Protein AF-A0AB40ARC5-F1 (afdb_monomer)

Secondary structure (DSSP, 8-state):
----------------PPPPEETTEETTS-EEEES-SSSHHHHHHHHHHT--TTEEEE----S---------S-HHHHHHHHHHHHHHHHHHHHHHHTTT--TT-EEEEEEE-STTGGGG-HHHHHHHTTEEEEEEEE--GGGSTT------SSSSTT------SEEEEEEEEPPP----HHHHHHHHHT--

Nearest PDB structures (foldseek):
  3cgg-assembly2_B  TM=4.273E-01  e=3.194E-02  Corynebacterium glutamicum ATCC 13032
  3a4t-assembly2_B  TM=4.035E-01  e=5.731E-02  Methanocaldococcus jannaschii
  3g89-assembly2_B  TM=3.807E-01  e=1.574E+00  Thermus thermophilus HB8
  4iij-assembly1_F  TM=2.946E-01  e=7.988E+00  Gallus gallus

Structure (mmCIF, N/CA/C/O backbone):
data_AF-A0AB40ARC5-F1
#
_entry.id   AF-A0AB40ARC5-F1
#
loop_
_atom_site.group_PDB
_atom_site.id
_atom_site.type_symbol
_atom_site.label_atom_id
_atom_site.label_alt_id
_atom_site.label_comp_id
_atom_site.label_asym_id
_atom_site.label_entity_id
_atom_site.label_seq_id
_atom_site.pdbx_PDB_ins_code
_atom_site.Cartn_x
_atom_site.Cartn_y
_atom_site.Cartn_z
_atom_site.occupancy
_atom_site.B_iso_or_equiv
_atom_site.auth_seq_id
_atom_site.auth_comp_id
_atom_site.auth_asym_id
_atom_site.auth_atom_id
_atom_site.pdbx_PDB_model_num
ATOM 1 N N . MET A 1 1 ? -53.567 -31.066 37.467 1.00 41.59 1 MET A N 1
ATOM 2 C CA . MET A 1 1 ? -52.984 -31.369 36.145 1.00 41.59 1 MET A CA 1
ATOM 3 C C . MET A 1 1 ? -52.516 -30.060 35.555 1.00 41.59 1 MET A C 1
ATOM 5 O O . MET A 1 1 ? -53.352 -29.239 35.206 1.00 41.59 1 MET A O 1
ATOM 9 N N . GLY A 1 2 ? -51.209 -29.820 35.599 1.00 38.03 2 GLY A N 1
ATOM 10 C CA . GLY A 1 2 ? -50.588 -28.677 34.942 1.00 38.03 2 GLY A CA 1
ATOM 11 C C . GLY A 1 2 ? -50.131 -29.054 33.539 1.00 38.03 2 GLY A C 1
ATOM 12 O O . GLY A 1 2 ? -49.913 -30.231 33.281 1.00 38.03 2 GLY A O 1
ATOM 13 N N . GLU A 1 3 ? -50.010 -28.045 32.683 1.00 36.75 3 GLU A N 1
ATOM 14 C CA . GLU A 1 3 ? -48.866 -27.814 31.792 1.00 36.75 3 GLU A CA 1
ATOM 15 C C . GLU A 1 3 ? -49.086 -26.463 31.089 1.00 36.75 3 GLU A C 1
ATOM 17 O O . GLU A 1 3 ? -49.841 -26.327 30.130 1.00 36.75 3 GLU A O 1
ATOM 22 N N . LEU A 1 4 ? -48.459 -25.421 31.647 1.00 37.84 4 LEU A N 1
ATOM 23 C CA . LEU A 1 4 ? -48.214 -24.151 30.970 1.00 37.84 4 LEU A CA 1
ATOM 24 C C . LEU A 1 4 ? -47.008 -24.376 30.054 1.00 37.84 4 LEU A C 1
ATOM 26 O O . LEU A 1 4 ? -45.898 -24.600 30.539 1.00 37.84 4 LEU A O 1
ATOM 30 N N . TYR A 1 5 ? -47.223 -24.330 28.741 1.00 35.97 5 TYR A N 1
ATOM 31 C CA . TYR A 1 5 ? -46.148 -24.368 27.754 1.00 35.97 5 TYR A CA 1
ATOM 32 C C . TYR A 1 5 ? -45.295 -23.097 27.878 1.00 35.97 5 TYR A C 1
ATOM 34 O O . TYR A 1 5 ? -45.694 -22.013 27.459 1.00 35.97 5 TYR A O 1
ATOM 42 N N . SER A 1 6 ? -44.114 -23.233 28.482 1.00 37.09 6 SER A N 1
ATOM 43 C CA . SER A 1 6 ? -43.057 -22.223 28.454 1.00 37.09 6 SER A CA 1
ATOM 44 C C . SER A 1 6 ? -42.362 -22.279 27.095 1.00 37.09 6 SER A C 1
ATOM 46 O O . SER A 1 6 ? -41.552 -23.173 26.845 1.00 37.09 6 SER A O 1
ATOM 48 N N . GLU A 1 7 ? -42.634 -21.310 26.222 1.00 44.31 7 GLU A N 1
ATOM 49 C CA . GLU A 1 7 ? -41.776 -21.050 25.068 1.00 44.31 7 GLU A CA 1
ATOM 50 C C . GLU A 1 7 ? -40.388 -20.620 25.556 1.00 44.31 7 GLU A C 1
ATOM 52 O O . GLU A 1 7 ? -40.156 -19.499 26.013 1.00 44.31 7 GLU A O 1
ATOM 57 N N . HIS A 1 8 ? -39.433 -21.542 25.460 1.00 39.66 8 HIS A N 1
ATOM 58 C CA . HIS A 1 8 ? -38.021 -21.247 25.622 1.00 39.66 8 HIS A CA 1
ATOM 59 C C . HIS A 1 8 ? -37.550 -20.373 24.457 1.00 39.66 8 HIS A C 1
ATOM 61 O O . HIS A 1 8 ? -37.053 -20.861 23.442 1.00 39.66 8 HIS A O 1
ATOM 67 N N . PHE A 1 9 ? -37.667 -19.055 24.621 1.00 36.06 9 PHE A N 1
ATOM 68 C CA . PHE A 1 9 ? -36.965 -18.082 23.795 1.00 36.06 9 PHE A CA 1
ATOM 69 C C . PHE A 1 9 ? -35.466 -18.213 24.089 1.00 36.06 9 PHE A C 1
ATOM 71 O O . PHE A 1 9 ? -34.913 -17.563 24.981 1.00 36.06 9 PHE A O 1
ATOM 78 N N . THR A 1 10 ? -34.792 -19.113 23.372 1.00 37.22 10 THR A N 1
ATOM 79 C CA . THR A 1 10 ? -33.336 -19.221 23.415 1.00 37.22 10 THR A CA 1
ATOM 80 C C . THR A 1 10 ? -32.769 -17.894 22.929 1.00 37.22 10 THR A C 1
ATOM 82 O O . THR A 1 10 ? -32.757 -17.612 21.728 1.00 37.22 10 THR A O 1
ATOM 85 N N . LYS A 1 11 ? -32.311 -17.059 23.869 1.00 38.22 11 LYS A N 1
ATOM 86 C CA .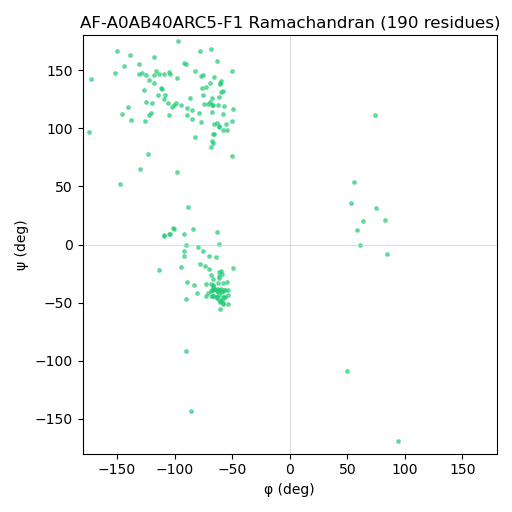 LYS A 1 11 ? -31.452 -15.912 23.582 1.00 38.22 11 LYS A CA 1
ATOM 87 C C . LYS A 1 11 ? -30.311 -16.430 22.712 1.00 38.22 11 LYS A C 1
ATOM 89 O O . LYS A 1 11 ? -29.426 -17.124 23.207 1.00 38.22 11 LYS A O 1
ATOM 94 N N . LYS A 1 12 ? -30.335 -16.108 21.413 1.00 39.62 12 LYS A N 1
ATOM 95 C CA . LYS A 1 12 ? -29.150 -16.194 20.557 1.00 39.62 12 LYS A CA 1
ATOM 96 C C . LYS A 1 12 ? -28.119 -15.290 21.210 1.00 39.62 12 LYS A C 1
ATOM 98 O O . LYS A 1 12 ? -28.179 -14.072 21.077 1.00 39.62 12 LYS A O 1
ATOM 103 N N . THR A 1 13 ? -27.221 -15.900 21.970 1.00 40.34 13 THR A N 1
ATOM 104 C CA . THR A 1 13 ? -26.023 -15.264 22.490 1.00 40.34 13 THR A CA 1
ATOM 105 C C . THR A 1 13 ? -25.353 -14.577 21.312 1.00 40.34 13 THR A C 1
ATOM 107 O O . THR A 1 13 ? -24.988 -15.237 20.335 1.00 40.34 13 THR A O 1
ATOM 110 N N . SER A 1 14 ? -25.258 -13.252 21.365 1.00 46.81 14 SER A N 1
ATOM 111 C CA . SER A 1 14 ? -24.457 -12.468 20.439 1.00 46.81 14 SER A CA 1
ATOM 112 C C . SER A 1 14 ? -23.041 -13.028 20.488 1.00 46.81 14 SER A C 1
ATOM 114 O O . SER A 1 14 ? -22.296 -12.764 21.428 1.00 46.81 14 SER A O 1
ATOM 116 N N . SER A 1 15 ? -22.705 -13.873 19.513 1.00 53.91 15 SER A N 1
ATOM 117 C CA . SER A 1 15 ? -21.354 -14.368 19.294 1.00 53.91 15 SER A CA 1
ATOM 118 C C . SER A 1 15 ? -20.466 -13.143 19.142 1.00 53.91 15 SER A C 1
ATOM 120 O O . SER A 1 15 ? -20.504 -12.448 18.125 1.00 53.91 15 SER A O 1
ATOM 122 N N . GLN A 1 16 ? -19.715 -12.837 20.193 1.00 55.25 16 GLN A N 1
ATOM 123 C CA . GLN A 1 16 ? -18.684 -11.822 20.156 1.00 55.25 16 GLN A CA 1
ATOM 124 C C . GLN A 1 16 ? -17.613 -12.378 19.215 1.00 55.25 16 GLN A C 1
ATOM 126 O O . GLN A 1 16 ? -16.841 -13.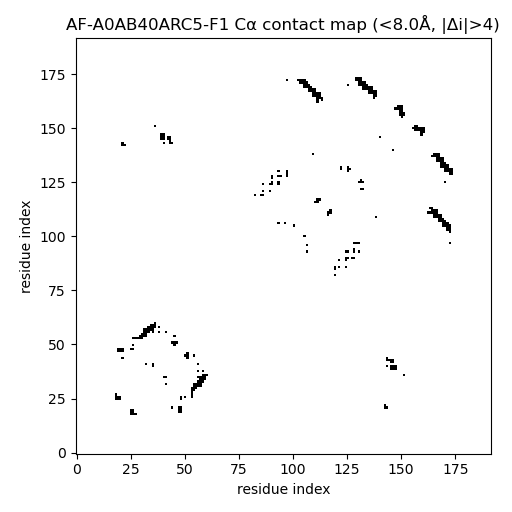263 19.580 1.00 55.25 16 GLN A O 1
ATOM 131 N N . ARG A 1 17 ? -17.681 -11.984 17.936 1.00 70.38 17 ARG A N 1
ATOM 132 C CA . ARG A 1 17 ? -16.776 -12.477 16.891 1.00 70.38 17 ARG A CA 1
ATOM 133 C C . ARG A 1 17 ? -15.344 -12.170 17.316 1.00 70.38 17 ARG A C 1
ATOM 135 O O . ARG A 1 17 ? -14.995 -11.004 17.473 1.00 70.38 17 ARG A O 1
ATOM 142 N N . SER A 1 18 ? -14.525 -13.207 17.475 1.00 86.00 18 SER A N 1
ATOM 143 C CA . SER A 1 18 ? -13.089 -13.043 17.680 1.00 86.00 18 SER A CA 1
ATOM 144 C C . SER A 1 18 ? -12.470 -12.321 16.478 1.00 86.00 18 SER A C 1
ATOM 146 O O . SER A 1 18 ? -12.837 -12.574 15.326 1.00 86.00 18 SER A O 1
ATOM 148 N N . VAL A 1 19 ? -11.553 -11.388 16.749 1.00 94.50 19 VAL A N 1
ATOM 149 C CA . VAL A 1 19 ? -10.826 -10.657 15.704 1.00 94.50 19 VAL A CA 1
ATOM 150 C C . VAL A 1 19 ? -9.912 -11.635 14.971 1.00 94.50 19 VAL A C 1
ATOM 152 O O . VAL A 1 19 ? -9.106 -12.324 15.595 1.00 94.50 19 VAL A O 1
ATOM 155 N N . LYS A 1 20 ? -10.036 -11.697 13.645 1.00 96.31 20 LYS A N 1
ATOM 156 C CA . LYS A 1 20 ? -9.183 -12.530 12.792 1.00 96.31 20 LYS A CA 1
ATOM 157 C C . LYS A 1 20 ? -8.070 -11.692 12.188 1.00 96.31 20 LYS A C 1
ATOM 159 O O . LYS A 1 20 ? -8.308 -10.549 11.804 1.00 96.31 20 LYS A O 1
ATOM 164 N N . TRP A 1 21 ? -6.89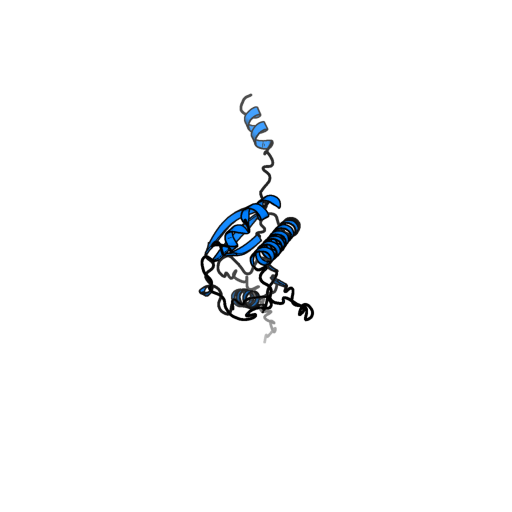2 -12.290 12.066 1.00 96.50 21 TRP A N 1
ATOM 165 C CA . TRP A 1 21 ? -5.670 -11.626 11.626 1.00 96.50 21 TRP A CA 1
ATOM 166 C C . TRP A 1 21 ? -5.051 -12.345 10.429 1.00 96.50 21 TRP A C 1
ATOM 168 O O . TRP A 1 21 ? -5.089 -13.572 10.340 1.00 96.50 21 TRP A O 1
ATOM 178 N N . ILE A 1 22 ? -4.441 -11.573 9.537 1.00 95.31 22 ILE A N 1
ATOM 179 C CA . ILE A 1 22 ? -3.510 -12.046 8.513 1.00 95.31 22 ILE A CA 1
ATOM 180 C C . ILE A 1 22 ? -2.387 -11.025 8.418 1.00 95.31 22 ILE A C 1
ATOM 182 O O . ILE A 1 22 ? -2.635 -9.857 8.136 1.00 95.31 22 ILE A O 1
ATOM 186 N N . THR A 1 23 ? -1.163 -11.469 8.707 1.00 94.19 23 THR A N 1
ATOM 187 C CA . THR A 1 23 ? 0.017 -10.600 8.823 1.00 94.19 23 THR A CA 1
ATOM 188 C C . THR A 1 23 ? -0.246 -9.399 9.742 1.00 94.19 23 THR A C 1
ATOM 190 O O . THR A 1 23 ? -0.365 -9.578 10.950 1.00 94.19 23 THR A O 1
ATOM 193 N N . HIS A 1 24 ? -0.354 -8.197 9.185 1.00 94.25 24 HIS A N 1
ATOM 194 C CA . HIS A 1 24 ? -0.610 -6.940 9.889 1.00 94.25 24 HIS A CA 1
ATOM 195 C C . HIS A 1 24 ? -2.008 -6.374 9.632 1.00 94.25 24 HIS A C 1
ATOM 197 O O . HIS A 1 24 ? -2.291 -5.246 10.023 1.00 94.25 24 HIS A O 1
ATOM 203 N N .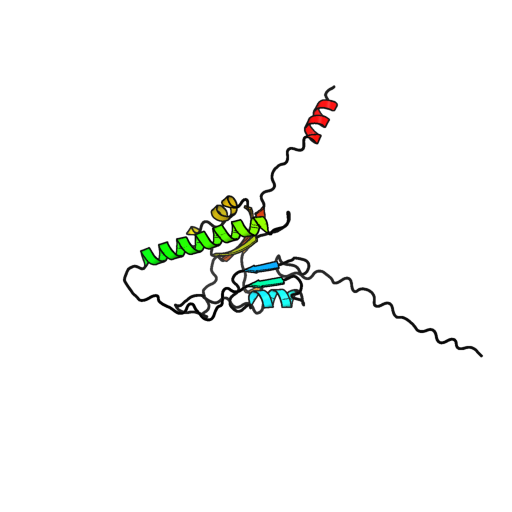 TYR A 1 25 ? -2.875 -7.135 8.967 1.00 95.25 25 TYR A N 1
ATOM 204 C CA . TYR A 1 25 ? -4.264 -6.766 8.743 1.00 95.25 25 TYR A CA 1
ATOM 205 C C . TYR A 1 25 ? -5.192 -7.569 9.651 1.00 95.25 25 TYR A C 1
ATOM 207 O O . TYR A 1 25 ? -4.940 -8.743 9.944 1.00 95.25 25 TYR A O 1
ATOM 215 N N . ASN A 1 26 ? -6.307 -6.966 10.051 1.00 95.31 26 ASN A N 1
ATOM 216 C CA . ASN A 1 26 ? -7.314 -7.647 10.852 1.00 95.31 26 ASN A CA 1
ATOM 217 C C . ASN A 1 26 ? -8.748 -7.323 10.420 1.00 95.31 26 ASN A C 1
ATOM 219 O O . ASN A 1 26 ? -9.020 -6.348 9.722 1.00 95.31 26 ASN A O 1
ATOM 223 N N . SER A 1 27 ? -9.685 -8.159 10.865 1.00 94.81 27 SER A N 1
ATOM 224 C CA . SER A 1 27 ? -11.083 -8.114 10.432 1.00 94.81 27 SER A CA 1
ATOM 225 C C . SER A 1 27 ? -11.887 -6.900 10.924 1.00 94.81 27 SER A C 1
ATOM 227 O O . SER A 1 27 ? -13.026 -6.723 10.484 1.00 94.81 27 SER A O 1
ATOM 229 N N . THR A 1 28 ? -11.361 -6.094 11.855 1.00 93.88 28 THR A N 1
ATOM 230 C CA . THR A 1 28 ? -12.045 -4.886 12.358 1.00 93.88 28 THR A CA 1
ATOM 231 C C . THR A 1 28 ? -11.625 -3.620 11.612 1.00 93.88 28 THR A C 1
ATOM 233 O O . THR A 1 28 ? -12.376 -2.646 11.620 1.00 93.88 28 THR A O 1
ATOM 236 N N . GLN A 1 29 ? -10.482 -3.635 10.920 1.00 94.19 29 GLN A N 1
ATOM 237 C CA . GLN A 1 29 ? -10.013 -2.513 10.107 1.00 94.19 29 GLN A CA 1
ATOM 238 C C . GLN A 1 29 ? -10.937 -2.247 8.910 1.00 94.19 29 GLN A C 1
ATOM 240 O O . GLN A 1 29 ? -11.458 -3.171 8.281 1.00 94.19 29 GLN A O 1
ATOM 245 N N . ARG A 1 30 ? -11.095 -0.964 8.557 1.00 94.19 30 ARG A N 1
ATOM 246 C CA . ARG A 1 30 ? -11.664 -0.549 7.268 1.00 94.19 30 ARG A CA 1
ATOM 247 C C . ARG A 1 30 ? -10.536 -0.426 6.254 1.00 94.19 30 ARG A C 1
ATOM 249 O O . ARG A 1 30 ? -9.640 0.390 6.442 1.00 94.19 30 ARG A O 1
ATOM 256 N N . ILE A 1 31 ? -10.574 -1.236 5.201 1.00 94.50 31 ILE A N 1
ATOM 257 C CA . ILE A 1 31 ? -9.461 -1.383 4.258 1.00 94.50 31 ILE A CA 1
ATOM 258 C C . ILE A 1 31 ? -9.915 -0.971 2.858 1.00 94.50 31 ILE A C 1
ATOM 260 O O . ILE A 1 31 ? -10.832 -1.563 2.293 1.00 94.50 31 ILE A O 1
ATOM 264 N N . LEU A 1 32 ? -9.235 0.015 2.274 1.00 93.69 32 LEU A N 1
ATOM 265 C CA . LEU A 1 32 ? -9.358 0.365 0.860 1.00 93.69 32 LEU A CA 1
ATOM 266 C C . LEU A 1 32 ? -8.146 -0.186 0.098 1.00 93.69 32 LEU A C 1
ATOM 268 O O . LEU A 1 32 ? -7.011 0.208 0.355 1.00 93.69 32 LEU A O 1
ATOM 272 N N . LEU A 1 33 ? -8.390 -1.085 -0.851 1.00 90.56 33 LEU A N 1
ATOM 273 C CA . LEU A 1 33 ? -7.386 -1.664 -1.739 1.00 90.56 33 LEU A CA 1
ATOM 274 C C . LEU A 1 33 ? -7.434 -0.918 -3.075 1.00 90.56 33 LEU A C 1
ATOM 276 O O . LEU A 1 33 ? -8.481 -0.852 -3.727 1.00 90.56 33 LEU A O 1
ATOM 280 N N . VAL A 1 34 ? -6.307 -0.323 -3.468 1.00 88.31 34 VAL A N 1
ATOM 281 C CA . VAL A 1 34 ? -6.209 0.548 -4.646 1.00 88.31 34 VAL A CA 1
ATOM 282 C C . VAL A 1 34 ? -5.320 -0.073 -5.708 1.00 88.31 34 VAL A C 1
ATOM 284 O O . VAL A 1 34 ? -4.176 -0.421 -5.430 1.00 88.31 34 VAL A O 1
ATOM 287 N N . GLY A 1 35 ? -5.829 -0.157 -6.938 1.00 82.62 35 GLY A N 1
ATOM 288 C CA . GLY A 1 35 ? -5.075 -0.697 -8.068 1.00 82.62 35 GLY A CA 1
ATOM 289 C C . GLY A 1 35 ? -4.956 -2.219 -8.034 1.00 82.62 35 GLY A C 1
ATOM 290 O O . GLY A 1 35 ? -3.951 -2.764 -8.489 1.00 82.62 35 GLY A O 1
ATOM 291 N N . GLU A 1 36 ? -5.968 -2.899 -7.495 1.00 79.00 36 GLU A N 1
ATOM 292 C CA . GLU A 1 36 ? -6.094 -4.343 -7.657 1.00 79.00 36 GLU A CA 1
ATOM 293 C C . GLU A 1 36 ? -6.187 -4.672 -9.149 1.00 79.00 36 GLU A C 1
ATOM 295 O O . GLU A 1 36 ? -6.811 -3.945 -9.911 1.00 79.00 36 GLU A O 1
ATOM 300 N N . GLY A 1 37 ? -5.538 -5.754 -9.573 1.00 78.69 37 GLY A N 1
ATOM 301 C CA . GLY A 1 37 ? -5.726 -6.301 -10.915 1.00 78.69 37 GLY A CA 1
ATOM 302 C C . GLY A 1 37 ? -6.850 -7.328 -10.891 1.00 78.69 37 GLY A C 1
ATOM 303 O O . GLY A 1 37 ? -8.026 -7.010 -10.985 1.00 78.69 37 GLY A O 1
ATOM 304 N N . ASP A 1 38 ? -6.482 -8.589 -10.668 1.00 83.19 38 ASP A N 1
ATOM 305 C CA . ASP A 1 38 ? -7.416 -9.721 -10.637 1.00 83.19 38 ASP A CA 1
ATOM 306 C C . ASP A 1 38 ? -8.117 -9.941 -9.286 1.00 83.19 38 ASP A C 1
ATOM 308 O O . ASP A 1 38 ? -8.696 -11.004 -9.063 1.00 83.19 38 ASP A O 1
ATOM 312 N N . PHE A 1 39 ? -8.038 -8.965 -8.378 1.00 88.00 39 PHE A N 1
ATOM 313 C CA . PHE A 1 39 ? -8.610 -9.008 -7.029 1.00 88.00 39 PHE A CA 1
ATOM 314 C C . PHE A 1 39 ? -8.109 -10.163 -6.139 1.00 88.00 39 PHE A C 1
ATOM 316 O O . PHE A 1 39 ? -8.682 -10.423 -5.078 1.00 88.00 39 PHE A O 1
ATOM 323 N N . SER A 1 40 ? -7.045 -10.879 -6.529 1.00 91.19 40 SER A N 1
ATOM 324 C CA . SER A 1 40 ? -6.585 -12.061 -5.786 1.00 91.19 40 SER A CA 1
ATOM 325 C C . SER A 1 40 ? -6.038 -11.733 -4.393 1.00 91.19 40 SER A C 1
ATOM 327 O O . SER A 1 40 ? -6.162 -12.552 -3.481 1.00 91.19 40 SER A O 1
ATOM 329 N N . PHE A 1 41 ? -5.474 -10.538 -4.194 1.00 92.00 41 PHE A N 1
ATOM 330 C CA . PHE A 1 41 ? -5.028 -10.090 -2.875 1.00 92.00 41 PHE A CA 1
ATOM 331 C C . PHE A 1 41 ? -6.230 -9.741 -1.989 1.00 92.00 41 PHE A C 1
ATOM 333 O O . PHE A 1 41 ? -6.319 -10.209 -0.853 1.00 92.00 41 PHE A O 1
ATOM 340 N N . SER A 1 42 ? -7.212 -9.020 -2.538 1.00 92.00 42 SER A N 1
ATOM 341 C CA . SER A 1 42 ? -8.481 -8.730 -1.856 1.00 92.00 42 SER A CA 1
ATOM 342 C C . SER A 1 42 ? -9.216 -10.000 -1.433 1.00 92.00 42 SER A C 1
ATOM 344 O O . SER A 1 42 ? -9.668 -10.106 -0.294 1.00 92.00 42 SER A O 1
ATOM 346 N N . ALA A 1 43 ? -9.305 -10.989 -2.325 1.00 94.25 43 ALA A N 1
ATOM 347 C CA . ALA A 1 43 ? -9.943 -12.268 -2.036 1.00 94.25 43 ALA A CA 1
ATOM 348 C C . ALA A 1 43 ? -9.213 -13.035 -0.921 1.00 94.25 43 ALA A C 1
ATOM 350 O O . ALA A 1 43 ? -9.860 -13.605 -0.044 1.00 94.25 43 ALA A O 1
ATOM 351 N N . CYS A 1 44 ? -7.876 -13.009 -0.912 1.00 95.69 44 CYS A N 1
ATOM 352 C CA . CYS A 1 44 ? -7.067 -13.606 0.151 1.00 95.69 44 CYS A CA 1
ATOM 353 C C . CYS A 1 44 ? -7.414 -13.018 1.530 1.00 95.69 44 CYS A C 1
ATOM 355 O O . CYS A 1 44 ? -7.737 -13.764 2.457 1.00 95.69 44 CYS A O 1
ATOM 357 N N . LEU A 1 45 ? -7.424 -11.686 1.646 1.00 95.44 45 LEU A N 1
ATOM 358 C CA . LEU A 1 45 ? -7.773 -10.994 2.891 1.00 95.44 45 LEU A CA 1
ATOM 359 C C . LEU A 1 45 ? -9.218 -11.288 3.321 1.00 95.44 45 LEU A C 1
ATOM 361 O O . LEU A 1 45 ? -9.461 -11.653 4.471 1.00 95.44 45 LEU A O 1
ATOM 365 N N . ALA A 1 46 ? -10.175 -11.206 2.392 1.00 95.69 46 ALA A N 1
ATOM 366 C CA . ALA A 1 46 ? -11.581 -11.486 2.674 1.00 95.69 46 ALA A CA 1
ATOM 367 C C . ALA A 1 46 ? -11.799 -12.919 3.186 1.00 95.69 46 ALA A C 1
ATOM 369 O O . ALA A 1 46 ? -12.565 -13.126 4.130 1.00 95.69 46 ALA A O 1
ATOM 370 N N . ASN A 1 47 ? -11.097 -13.897 2.606 1.00 95.88 47 ASN A N 1
ATOM 371 C CA . ASN A 1 47 ? -11.138 -15.290 3.046 1.00 95.88 47 ASN A CA 1
ATOM 372 C C . ASN A 1 47 ? -10.539 -15.455 4.447 1.00 95.88 47 ASN A C 1
ATOM 374 O O . ASN A 1 47 ? -11.156 -16.099 5.296 1.00 95.88 47 ASN A O 1
ATOM 378 N N . ALA A 1 48 ? -9.393 -14.827 4.724 1.00 95.50 48 ALA A N 1
ATOM 379 C CA . ALA A 1 48 ? -8.771 -14.857 6.049 1.00 95.50 48 ALA A CA 1
ATOM 380 C C . ALA A 1 48 ? -9.677 -14.237 7.130 1.00 95.50 48 ALA A C 1
ATOM 382 O O . ALA A 1 48 ? -9.815 -14.773 8.231 1.00 95.50 48 ALA A O 1
ATOM 383 N N . PHE A 1 49 ? -10.384 -13.152 6.802 1.00 96.38 49 PHE A N 1
ATOM 384 C CA . PHE A 1 49 ? -11.372 -12.539 7.695 1.00 96.38 49 PHE A CA 1
ATOM 385 C C . PHE A 1 49 ? -12.709 -13.299 7.730 1.00 96.38 49 PHE A C 1
ATOM 387 O O . PHE A 1 49 ? -13.514 -13.137 8.653 1.00 96.38 49 PHE A O 1
ATOM 394 N N . GLY A 1 50 ? -12.962 -14.174 6.757 1.00 94.69 50 GLY A N 1
ATOM 395 C CA . GLY A 1 50 ? -14.254 -14.825 6.528 1.00 94.69 50 GLY A CA 1
ATOM 396 C C . GLY A 1 50 ? -15.378 -13.845 6.170 1.00 94.69 50 GLY A C 1
ATOM 397 O O . GLY A 1 50 ? -16.547 -14.143 6.412 1.00 94.69 50 GLY A O 1
ATOM 398 N N . SER A 1 51 ? -15.034 -12.644 5.696 1.00 92.44 51 SER A N 1
ATOM 399 C CA . SER A 1 51 ? -15.958 -11.564 5.338 1.00 92.44 51 SER A CA 1
ATOM 400 C C . SER A 1 51 ? -15.202 -10.420 4.655 1.00 92.44 51 SER A C 1
ATOM 402 O O . SER A 1 51 ? -14.126 -10.046 5.105 1.00 92.44 51 SER A O 1
ATOM 404 N N . ALA A 1 52 ? -15.817 -9.793 3.648 1.00 92.81 52 ALA A N 1
ATOM 405 C CA . ALA A 1 52 ? -15.304 -8.586 2.986 1.00 92.81 52 ALA A CA 1
ATOM 406 C C . ALA A 1 52 ? -16.033 -7.290 3.405 1.00 92.81 52 ALA A C 1
ATOM 408 O O . ALA A 1 52 ? -15.829 -6.247 2.799 1.00 92.81 52 ALA A O 1
ATOM 409 N N . LYS A 1 53 ? -16.904 -7.332 4.427 1.00 92.69 53 LYS A N 1
ATOM 410 C CA . LYS A 1 53 ? -17.799 -6.208 4.791 1.00 92.69 53 LYS A CA 1
ATOM 411 C C . LYS A 1 53 ? -17.102 -4.864 5.042 1.00 92.69 53 LYS A C 1
ATOM 413 O O . LYS A 1 53 ? -17.698 -3.830 4.773 1.00 92.69 53 LYS A O 1
ATOM 418 N N . ASN A 1 54 ? -15.874 -4.885 5.556 1.00 92.75 54 ASN A N 1
ATOM 419 C CA . ASN A 1 54 ? -15.102 -3.680 5.878 1.00 92.75 54 ASN A CA 1
ATOM 420 C C . ASN A 1 54 ? -14.038 -3.368 4.815 1.00 92.75 54 ASN A C 1
ATOM 422 O O . ASN A 1 54 ? -13.115 -2.599 5.069 1.00 92.75 54 ASN A O 1
ATOM 426 N N . MET A 1 55 ? -14.130 -3.995 3.642 1.00 95.12 55 MET A N 1
ATOM 427 C CA . MET A 1 55 ? -13.149 -3.871 2.576 1.00 95.12 55 MET A CA 1
ATOM 428 C C . MET A 1 55 ? -13.785 -3.266 1.331 1.00 95.12 55 MET A C 1
ATOM 430 O O . MET A 1 55 ? -14.882 -3.648 0.931 1.00 95.12 55 MET A O 1
ATOM 434 N N . VAL A 1 56 ? -13.058 -2.368 0.677 1.00 93.50 56 VAL A N 1
ATOM 435 C CA . VAL A 1 56 ? -13.385 -1.865 -0.658 1.00 93.50 56 VAL A CA 1
ATOM 436 C C . VAL A 1 56 ? -12.173 -2.111 -1.539 1.00 93.50 56 VAL A C 1
ATOM 438 O O . VAL A 1 56 ? -11.085 -1.648 -1.222 1.00 93.50 56 VAL A O 1
ATOM 441 N N . ALA A 1 57 ? -12.343 -2.847 -2.633 1.00 90.12 57 ALA A N 1
ATOM 442 C CA . ALA A 1 57 ? -11.281 -3.103 -3.597 1.00 90.12 57 ALA A CA 1
ATOM 443 C C . ALA A 1 57 ? -11.573 -2.384 -4.908 1.00 90.12 57 ALA A C 1
ATOM 445 O O . ALA A 1 57 ? -12.692 -2.434 -5.415 1.00 90.12 57 ALA A O 1
ATOM 446 N N . THR A 1 58 ? -10.566 -1.709 -5.452 1.00 88.31 58 THR A N 1
ATOM 447 C CA . THR A 1 58 ? -10.691 -0.900 -6.665 1.00 88.31 58 THR A CA 1
ATOM 448 C C . THR A 1 58 ? -9.644 -1.331 -7.682 1.00 88.31 58 THR A C 1
ATOM 450 O O . THR A 1 58 ? -8.468 -1.479 -7.349 1.00 88.31 58 THR A O 1
ATOM 453 N N . SER A 1 59 ? -10.080 -1.520 -8.925 1.00 82.19 59 SER A N 1
ATOM 454 C CA . SER A 1 59 ? -9.220 -1.742 -10.087 1.00 82.19 59 SER A CA 1
ATOM 455 C C . SER A 1 59 ? -9.394 -0.582 -11.067 1.00 82.19 59 SER A C 1
ATOM 457 O O . SER A 1 59 ? -10.471 0.008 -11.150 1.00 82.19 59 SER A O 1
ATOM 459 N N . LEU A 1 60 ? -8.336 -0.258 -11.812 1.00 73.06 60 LEU A N 1
ATOM 460 C CA . LEU A 1 60 ? -8.390 0.697 -12.924 1.00 73.06 60 LEU A CA 1
ATOM 461 C C . LEU A 1 60 ? -8.964 0.059 -14.209 1.00 73.06 60 LEU A C 1
ATOM 463 O O . LEU A 1 60 ? -9.084 0.741 -15.225 1.00 73.06 60 LEU A O 1
ATOM 467 N N . ASP A 1 61 ? -9.299 -1.236 -14.192 1.00 58.28 61 ASP A N 1
ATOM 468 C CA . ASP A 1 61 ? -9.701 -1.984 -15.382 1.00 58.28 61 ASP A CA 1
ATOM 469 C C . ASP A 1 61 ? -10.969 -1.410 -16.036 1.00 58.28 61 ASP A C 1
ATOM 471 O O . ASP A 1 61 ? -12.104 -1.691 -15.654 1.00 58.28 61 ASP A O 1
ATOM 475 N N . SER A 1 62 ? -10.762 -0.652 -17.111 1.00 52.75 62 SER A N 1
ATOM 476 C CA . SER A 1 62 ? -11.743 -0.472 -18.174 1.00 52.75 62 SER A CA 1
ATOM 477 C C . SER A 1 62 ? -11.244 -1.204 -19.420 1.00 52.75 62 SER A C 1
ATOM 479 O O . SER A 1 62 ? -10.045 -1.262 -19.696 1.00 52.75 62 SER A O 1
ATOM 481 N N . LYS A 1 63 ? -12.168 -1.751 -20.216 1.00 48.50 63 LYS A N 1
ATOM 482 C CA . LYS A 1 63 ? -11.888 -2.487 -21.468 1.00 48.50 63 LYS A CA 1
ATOM 483 C C . LYS A 1 63 ? -11.185 -1.639 -22.552 1.00 48.50 63 LYS A C 1
ATOM 485 O O . LYS A 1 63 ? -10.928 -2.141 -23.642 1.00 48.50 63 LYS A O 1
ATOM 490 N N . ALA A 1 64 ? -10.891 -0.365 -22.281 1.00 45.34 64 ALA A N 1
ATOM 491 C CA . ALA A 1 64 ? -10.521 0.649 -23.257 1.00 45.34 64 ALA A CA 1
ATOM 492 C C . ALA A 1 64 ? -9.239 1.405 -22.868 1.00 45.34 64 ALA A C 1
ATOM 494 O O . ALA A 1 64 ? -9.248 2.612 -22.658 1.00 45.34 64 ALA A O 1
ATOM 495 N N . THR A 1 65 ? -8.095 0.724 -22.813 1.00 46.66 65 THR A N 1
ATOM 496 C CA . THR A 1 65 ? -6.800 1.393 -23.059 1.00 46.66 65 THR A CA 1
ATOM 497 C C . THR A 1 65 ? -5.818 0.422 -23.715 1.00 46.66 65 THR A C 1
ATOM 499 O O . THR A 1 65 ? -4.699 0.199 -23.262 1.00 46.66 65 THR A O 1
ATOM 502 N N . LEU A 1 66 ? -6.269 -0.202 -24.803 1.00 44.47 66 LEU A N 1
ATOM 503 C CA . LEU A 1 66 ? -5.455 -1.030 -25.690 1.00 44.47 66 LEU A CA 1
ATOM 504 C C . LEU A 1 66 ? -5.017 -0.210 -26.903 1.00 44.47 66 LEU A C 1
ATOM 506 O O . LEU A 1 66 ? -5.394 -0.550 -28.011 1.00 44.47 66 LEU A O 1
ATOM 510 N N . TYR A 1 67 ? -4.241 0.864 -26.730 1.00 37.09 67 TYR A N 1
ATOM 511 C CA . TYR A 1 67 ? -3.612 1.498 -27.890 1.00 37.09 67 TYR A CA 1
ATOM 512 C C . TYR A 1 67 ? -2.217 2.079 -27.605 1.00 37.09 67 TYR A C 1
ATOM 514 O O . TYR A 1 67 ? -2.040 3.065 -26.896 1.00 37.09 67 TYR A O 1
ATOM 522 N N . TRP A 1 68 ? -1.262 1.398 -28.251 1.00 41.50 68 TRP A N 1
ATOM 523 C CA . TRP A 1 68 ? 0.089 1.778 -28.676 1.00 41.50 68 TRP A CA 1
ATOM 524 C C . TRP A 1 68 ? 1.210 1.905 -27.633 1.00 41.50 68 TRP A C 1
ATOM 526 O O . TRP A 1 68 ? 1.326 2.890 -26.912 1.00 41.50 68 TRP A O 1
ATOM 536 N N . LYS A 1 69 ? 2.176 0.978 -27.721 1.00 39.34 69 LYS A N 1
ATOM 537 C CA . LYS A 1 69 ? 3.607 1.327 -27.721 1.00 39.34 69 LYS A CA 1
ATOM 538 C C . LYS A 1 69 ? 4.325 0.476 -28.762 1.00 39.34 69 LYS A C 1
ATOM 540 O O . LYS A 1 69 ? 4.491 -0.727 -28.577 1.00 39.34 69 LYS A O 1
ATOM 545 N N . GLN A 1 70 ? 4.703 1.124 -29.859 1.00 42.75 70 GLN A N 1
ATOM 546 C CA . GLN A 1 70 ? 5.545 0.552 -30.898 1.00 42.75 70 GLN A CA 1
ATOM 547 C C . GLN A 1 70 ? 7.021 0.824 -30.598 1.00 42.75 70 GLN A C 1
ATOM 549 O O . GLN A 1 70 ? 7.383 1.742 -29.860 1.00 42.75 70 GLN A O 1
ATOM 554 N N . TRP A 1 71 ? 7.833 -0.061 -31.155 1.00 48.22 71 TRP A N 1
ATOM 555 C CA . TRP A 1 71 ? 9.275 -0.186 -31.048 1.00 48.22 71 TRP A CA 1
ATOM 556 C C . TRP A 1 71 ? 10.008 0.987 -31.719 1.00 48.22 71 TRP A C 1
ATOM 558 O O . TRP A 1 71 ? 9.890 1.174 -32.926 1.00 48.22 71 TRP A O 1
ATOM 568 N N . SER A 1 72 ? 10.802 1.735 -30.954 1.00 47.56 72 SER A N 1
ATOM 569 C CA . SER A 1 72 ? 12.001 2.426 -31.449 1.00 47.56 72 SER A CA 1
ATOM 570 C C . SER A 1 72 ? 13.020 2.539 -30.315 1.00 47.56 72 SER A C 1
ATOM 572 O O . SER A 1 72 ? 12.703 2.309 -29.145 1.00 47.56 72 SER A O 1
ATOM 574 N N . SER A 1 73 ? 14.250 2.884 -30.675 1.00 45.25 73 SER A N 1
ATOM 575 C CA . SER A 1 73 ? 15.470 2.908 -29.863 1.00 45.25 73 SER A CA 1
ATOM 576 C C . SER A 1 73 ? 15.477 3.886 -28.661 1.00 45.25 73 SER A C 1
ATOM 578 O O . SER A 1 73 ? 16.505 4.054 -28.012 1.00 45.25 73 SER A O 1
ATOM 580 N N . GLU A 1 74 ? 14.343 4.484 -28.284 1.00 54.22 74 GLU A N 1
ATOM 581 C CA . GLU A 1 74 ? 14.177 5.461 -27.191 1.00 54.22 74 GLU A CA 1
ATOM 582 C C . GLU A 1 74 ? 13.890 4.838 -25.803 1.00 54.22 74 GLU A C 1
ATOM 584 O O . GLU A 1 74 ? 13.194 5.431 -24.970 1.00 54.22 74 GLU A O 1
ATOM 589 N N . ALA A 1 75 ? 14.420 3.648 -25.504 1.00 58.75 75 ALA A N 1
ATOM 590 C CA . ALA A 1 75 ? 14.137 2.931 -24.251 1.00 58.75 75 ALA A CA 1
ATOM 591 C C . ALA A 1 75 ? 14.399 3.785 -22.988 1.00 58.75 75 ALA A C 1
ATOM 593 O O . ALA A 1 75 ? 13.546 3.872 -22.106 1.00 58.75 75 ALA A O 1
ATOM 594 N N . HIS A 1 76 ? 15.511 4.528 -22.947 1.00 58.53 76 HIS A N 1
ATOM 595 C CA . HIS A 1 76 ? 15.859 5.378 -21.802 1.00 58.53 76 HIS A CA 1
ATOM 596 C C . HIS A 1 76 ? 14.882 6.543 -21.576 1.00 58.53 76 HIS A C 1
ATOM 598 O O . HIS A 1 76 ? 14.554 6.873 -20.434 1.00 58.53 76 HIS A O 1
ATOM 604 N N . LEU A 1 77 ? 14.383 7.172 -22.646 1.00 58.72 77 LEU A N 1
ATOM 605 C CA . LEU A 1 77 ? 13.418 8.269 -22.527 1.00 58.72 77 LEU A CA 1
ATOM 606 C C . LEU A 1 77 ? 12.037 7.756 -22.112 1.00 58.72 77 LEU A C 1
ATOM 608 O O . LEU A 1 77 ? 11.327 8.436 -21.367 1.00 58.72 77 LEU A O 1
ATOM 612 N N . GLN A 1 78 ? 11.658 6.558 -22.562 1.00 64.88 78 GLN A N 1
ATOM 613 C CA . GLN A 1 78 ? 10.426 5.913 -22.118 1.00 64.88 78 GLN A CA 1
ATOM 614 C C . GLN A 1 78 ? 10.503 5.515 -20.643 1.00 64.88 78 GLN A C 1
ATOM 616 O O . GLN A 1 78 ? 9.580 5.839 -19.896 1.00 64.88 78 GLN A O 1
ATOM 621 N N . ASP A 1 79 ? 11.612 4.928 -20.195 1.00 66.75 79 ASP A N 1
ATOM 622 C CA . ASP A 1 79 ? 11.822 4.568 -18.788 1.00 66.75 79 ASP A CA 1
ATOM 623 C C . ASP A 1 79 ? 11.730 5.792 -17.868 1.00 66.75 79 ASP A C 1
ATOM 625 O O . ASP A 1 79 ? 11.088 5.748 -16.815 1.00 66.75 79 ASP A O 1
ATOM 629 N N . LEU A 1 80 ? 12.301 6.928 -18.285 1.00 64.31 80 LEU A N 1
ATOM 630 C CA . LEU A 1 80 ? 12.191 8.190 -17.549 1.00 64.31 80 LEU A CA 1
ATOM 631 C C . LEU A 1 80 ? 10.760 8.747 -17.533 1.00 64.31 80 LEU A C 1
ATOM 633 O O . LEU A 1 80 ? 10.319 9.272 -16.504 1.00 64.31 80 LEU A O 1
ATOM 637 N N . LYS A 1 81 ? 10.021 8.643 -18.645 1.00 71.00 81 LYS A N 1
ATOM 638 C CA . LYS A 1 81 ? 8.608 9.057 -18.715 1.00 71.00 81 LYS A CA 1
ATOM 639 C C . LYS A 1 81 ? 7.733 8.200 -17.797 1.00 71.00 81 LYS A C 1
ATOM 641 O O . LYS A 1 81 ? 6.931 8.758 -17.050 1.00 71.00 81 LYS A O 1
ATOM 646 N N . GLU A 1 82 ? 7.913 6.883 -17.798 1.00 73.88 82 GLU A N 1
ATOM 647 C CA . GLU A 1 82 ? 7.155 5.974 -16.928 1.00 73.88 82 GLU A CA 1
ATOM 648 C C . GLU A 1 82 ? 7.527 6.154 -15.451 1.00 73.88 82 GLU A C 1
ATOM 650 O O . GLU A 1 82 ? 6.644 6.232 -14.599 1.00 73.88 82 GLU A O 1
ATOM 655 N N . LEU A 1 83 ? 8.812 6.354 -15.133 1.00 79.06 83 LEU A N 1
ATOM 656 C CA . LEU A 1 83 ? 9.253 6.699 -13.777 1.00 79.06 83 LEU A CA 1
ATOM 657 C C . LEU A 1 83 ? 8.550 7.961 -13.252 1.00 79.06 83 LEU A C 1
ATOM 659 O O . LEU A 1 83 ? 8.097 7.987 -12.107 1.00 79.06 83 LEU A O 1
ATOM 663 N N . ARG A 1 84 ? 8.450 9.015 -14.072 1.00 80.69 84 ARG A N 1
ATOM 664 C CA . ARG A 1 84 ? 7.754 10.256 -13.690 1.00 80.69 84 ARG A CA 1
ATOM 665 C C . ARG A 1 84 ? 6.267 10.019 -13.444 1.00 80.69 84 ARG A C 1
ATOM 667 O O . ARG A 1 84 ? 5.759 10.485 -12.427 1.00 80.69 84 ARG A O 1
ATOM 674 N N . LYS A 1 85 ? 5.591 9.276 -14.327 1.00 81.81 85 LYS A N 1
ATOM 675 C CA . LYS A 1 85 ? 4.165 8.943 -14.176 1.00 81.81 85 LYS A CA 1
ATOM 676 C C . LYS A 1 85 ? 3.898 8.151 -12.897 1.00 81.81 85 LYS A C 1
ATOM 678 O O . LYS A 1 85 ? 3.039 8.553 -12.121 1.00 81.81 85 LYS A O 1
ATOM 683 N N . HIS A 1 86 ? 4.670 7.097 -12.627 1.00 84.12 86 HIS A N 1
ATOM 684 C CA . HIS A 1 86 ? 4.504 6.294 -11.410 1.00 84.12 86 HIS A CA 1
ATOM 685 C C . HIS A 1 86 ? 4.757 7.104 -10.134 1.00 84.12 86 HIS A C 1
ATOM 687 O O . HIS A 1 86 ? 3.999 7.004 -9.173 1.00 84.12 86 HIS A O 1
ATOM 693 N N . ARG A 1 87 ? 5.781 7.967 -10.124 1.00 88.69 87 ARG A N 1
ATOM 694 C CA . ARG A 1 87 ? 6.029 8.855 -8.977 1.00 88.69 87 ARG A CA 1
ATOM 695 C C . ARG A 1 87 ? 4.909 9.872 -8.784 1.00 88.69 87 ARG A C 1
ATOM 697 O O . ARG A 1 87 ? 4.551 10.147 -7.645 1.00 88.69 87 ARG A O 1
ATOM 704 N N . LYS A 1 88 ? 4.350 10.414 -9.870 1.00 87.94 88 LYS A N 1
ATOM 705 C CA . LYS A 1 88 ? 3.221 11.345 -9.791 1.00 87.94 88 LYS A CA 1
ATOM 706 C C . LYS A 1 88 ? 1.953 10.656 -9.288 1.00 87.94 88 LYS A C 1
ATOM 708 O O . LYS A 1 88 ? 1.244 11.231 -8.471 1.00 87.94 88 LYS A O 1
ATOM 713 N N . LEU A 1 89 ? 1.712 9.419 -9.720 1.00 89.44 89 LEU A N 1
ATOM 714 C CA . LEU A 1 89 ? 0.633 8.582 -9.199 1.00 89.44 89 LEU A CA 1
ATOM 715 C C . LEU A 1 89 ? 0.772 8.388 -7.685 1.00 89.44 89 LEU A C 1
ATOM 717 O O . LEU A 1 89 ? -0.178 8.658 -6.962 1.00 89.44 89 LEU A O 1
ATOM 721 N N . LEU A 1 90 ? 1.956 7.992 -7.207 1.00 91.50 90 LEU A N 1
ATOM 722 C CA . LEU A 1 90 ? 2.214 7.818 -5.774 1.00 91.50 90 LEU A CA 1
ATOM 723 C C . LEU A 1 90 ? 2.053 9.125 -4.988 1.00 91.50 90 LEU A C 1
ATOM 725 O O . LEU A 1 90 ? 1.437 9.123 -3.931 1.00 91.50 90 LEU A O 1
ATOM 729 N N . GLU A 1 91 ? 2.564 10.245 -5.505 1.00 90.44 91 GLU A N 1
ATOM 730 C CA . GLU A 1 91 ? 2.397 11.562 -4.873 1.00 90.44 91 GLU A CA 1
ATOM 731 C C . GLU A 1 91 ? 0.914 11.934 -4.727 1.00 90.44 91 GLU A C 1
ATOM 733 O O . GLU A 1 91 ? 0.475 12.322 -3.646 1.00 90.44 91 GLU A O 1
ATOM 738 N N . ASN A 1 92 ? 0.129 11.770 -5.795 1.00 92.12 92 ASN A N 1
ATOM 739 C CA . ASN A 1 92 ? -1.305 12.052 -5.771 1.00 92.12 92 ASN A CA 1
ATOM 740 C C . ASN A 1 92 ? -2.067 11.077 -4.862 1.00 92.12 92 ASN A C 1
ATOM 742 O O . ASN A 1 92 ? -3.019 11.488 -4.201 1.00 92.12 92 ASN A O 1
ATOM 746 N N . PHE A 1 93 ? -1.648 9.808 -4.818 1.00 94.00 93 PHE A N 1
ATOM 747 C CA . PHE A 1 93 ? -2.208 8.806 -3.918 1.00 94.00 93 PHE A CA 1
ATOM 748 C C . PHE A 1 93 ? -2.018 9.225 -2.460 1.00 94.00 93 PHE A C 1
ATOM 750 O O . PHE A 1 93 ? -3.017 9.408 -1.775 1.00 94.00 93 PHE A O 1
ATOM 757 N N . PHE A 1 94 ? -0.786 9.507 -2.019 1.00 95.25 94 PHE A N 1
ATOM 758 C CA . PHE A 1 94 ? -0.542 9.975 -0.650 1.00 95.25 94 PHE A CA 1
ATOM 759 C C . PHE A 1 94 ? -1.318 11.260 -0.330 1.00 95.25 94 PHE A C 1
ATOM 761 O O . PHE A 1 94 ? -1.979 11.335 0.700 1.00 95.25 94 PHE A O 1
ATOM 768 N N . MET A 1 95 ? -1.312 12.245 -1.233 1.00 92.69 95 MET A N 1
ATOM 769 C CA . MET A 1 95 ? -2.054 13.500 -1.045 1.00 92.69 95 MET A CA 1
ATOM 770 C C . MET A 1 95 ? -3.574 13.297 -0.924 1.00 92.69 95 MET A C 1
ATOM 772 O O . MET A 1 95 ? -4.267 14.104 -0.309 1.00 92.69 95 MET A O 1
ATOM 776 N N . SER A 1 96 ? -4.111 12.248 -1.547 1.00 92.94 96 SER A N 1
ATOM 777 C CA . SER A 1 96 ? -5.529 11.897 -1.425 1.00 92.94 96 SER A CA 1
ATOM 778 C C . SER A 1 96 ? -5.783 11.132 -0.127 1.00 92.94 96 SER A C 1
ATOM 780 O O . SER A 1 96 ? -6.742 11.431 0.581 1.00 92.94 96 SER A O 1
ATOM 782 N N . SER A 1 97 ? -4.897 10.196 0.225 1.00 91.69 97 SER A N 1
ATOM 783 C CA . SER A 1 97 ? -4.977 9.408 1.456 1.00 91.69 97 SER A CA 1
ATOM 784 C C . SER A 1 97 ? -4.940 10.270 2.715 1.00 91.69 97 SER A C 1
ATOM 786 O O . SER A 1 97 ? -5.696 9.988 3.641 1.00 91.69 97 SER A O 1
ATOM 788 N N . SER A 1 98 ? -4.144 11.347 2.748 1.00 91.56 98 SER A N 1
ATOM 789 C CA . SER A 1 98 ? -4.080 12.244 3.917 1.00 91.56 98 SER A CA 1
ATOM 790 C C . SER A 1 98 ? -5.419 12.894 4.262 1.00 91.56 98 SER A C 1
ATOM 792 O O . SER A 1 98 ? -5.640 13.269 5.405 1.00 91.56 98 SER A O 1
ATOM 794 N N . LYS A 1 99 ? -6.335 12.992 3.292 1.00 91.25 99 LYS A N 1
ATOM 795 C CA . LYS A 1 99 ? -7.676 13.565 3.474 1.00 91.25 99 LYS A CA 1
ATOM 796 C C . LYS A 1 99 ? -8.738 12.528 3.845 1.00 91.25 99 LYS A C 1
ATOM 798 O O . LYS A 1 99 ? -9.872 12.901 4.123 1.00 91.25 99 LYS A O 1
ATOM 803 N N . MET A 1 100 ? -8.408 11.240 3.767 1.00 90.06 100 MET A N 1
ATOM 804 C CA . MET A 1 100 ? -9.356 10.133 3.943 1.00 90.06 100 MET A CA 1
ATOM 805 C C . MET A 1 100 ? -9.081 9.288 5.187 1.00 90.06 100 ME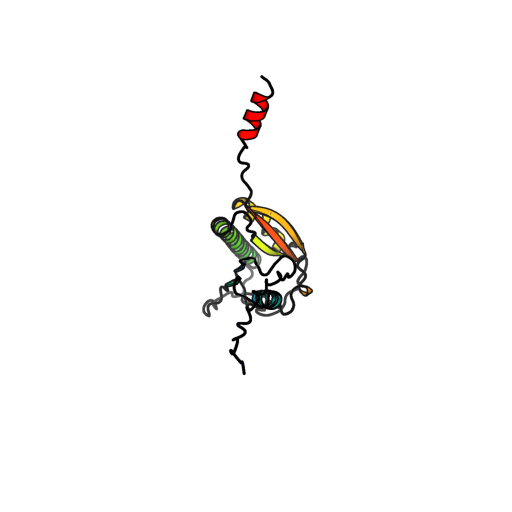T A C 1
ATOM 807 O O . MET A 1 100 ? -9.972 8.570 5.641 1.00 90.06 100 MET A O 1
ATOM 811 N N . LEU A 1 101 ? -7.851 9.315 5.701 1.00 91.25 101 LEU A N 1
ATOM 812 C CA . LEU A 1 101 ? -7.463 8.523 6.859 1.00 91.25 101 LEU A CA 1
ATOM 813 C C . LEU A 1 101 ? -7.978 9.137 8.160 1.00 91.25 101 LEU A C 1
ATOM 815 O O . LEU A 1 101 ? -8.030 10.352 8.321 1.00 91.25 101 LEU A O 1
ATOM 819 N N . SER A 1 102 ? -8.339 8.263 9.099 1.00 90.50 102 SER A N 1
ATOM 820 C CA . SER A 1 102 ? -8.468 8.630 10.508 1.00 90.50 102 SER A CA 1
ATOM 821 C C . SER A 1 102 ? -7.097 8.953 11.106 1.00 90.50 102 SER A C 1
ATOM 823 O O . SER A 1 102 ? -6.073 8.607 10.521 1.00 90.50 102 SER A O 1
ATOM 825 N N . GLU A 1 103 ? -7.079 9.527 12.308 1.00 86.12 103 GLU A N 1
ATOM 826 C CA . GLU A 1 103 ? -5.845 9.848 13.039 1.00 86.12 103 GLU A CA 1
ATOM 827 C C . GLU A 1 103 ? -4.906 8.636 13.207 1.00 86.12 103 GLU A C 1
ATOM 829 O O . GLU A 1 103 ? -3.699 8.750 13.021 1.00 86.12 103 GLU A O 1
ATOM 834 N N . GLU A 1 104 ? -5.465 7.451 13.471 1.00 90.31 104 GLU A N 1
ATOM 835 C CA . GLU A 1 104 ? -4.721 6.183 13.590 1.00 90.31 104 GLU A CA 1
ATOM 836 C C . GLU A 1 104 ? -4.619 5.405 12.262 1.00 90.31 104 GLU A C 1
ATOM 838 O O . GLU A 1 104 ? -4.254 4.231 12.234 1.00 90.31 104 GLU A O 1
ATOM 843 N N . GLY A 1 105 ? -5.026 6.017 11.149 1.00 93.38 105 GLY A N 1
ATOM 844 C CA . GLY A 1 105 ? -5.060 5.363 9.846 1.00 93.38 105 GLY A CA 1
ATOM 845 C C . GLY A 1 105 ? -3.671 5.206 9.223 1.00 93.38 105 GLY A C 1
ATOM 846 O O . GLY A 1 105 ? -2.822 6.090 9.326 1.00 93.38 105 GLY A O 1
ATOM 847 N N . GLU A 1 106 ? -3.471 4.104 8.498 1.00 96.81 106 GLU A N 1
ATOM 848 C CA . GLU A 1 106 ? -2.201 3.790 7.840 1.00 96.81 106 GLU A CA 1
ATOM 849 C C . GLU A 1 106 ? -2.341 3.703 6.312 1.00 96.81 106 GLU A C 1
ATOM 851 O O . GLU A 1 106 ? -3.338 3.213 5.773 1.00 96.81 106 GLU A O 1
ATOM 856 N N . VAL A 1 107 ? -1.296 4.124 5.594 1.00 97.19 107 VAL A N 1
ATOM 857 C CA . VAL A 1 107 ? -1.091 3.815 4.173 1.00 97.19 107 VAL A CA 1
ATOM 858 C C . VAL A 1 107 ? -0.079 2.691 4.055 1.00 97.19 107 VAL A C 1
ATOM 860 O O . VAL A 1 107 ? 1.078 2.848 4.443 1.00 97.19 107 VAL A O 1
ATOM 863 N N . HIS A 1 108 ? -0.484 1.572 3.457 1.00 97.12 108 HIS A N 1
ATOM 864 C CA . HIS A 1 108 ? 0.414 0.456 3.167 1.00 97.12 108 HIS A CA 1
ATOM 865 C C . HIS A 1 108 ? 0.735 0.414 1.675 1.00 97.12 108 HIS A C 1
ATOM 867 O O . HIS A 1 108 ? -0.162 0.279 0.844 1.00 97.12 108 HIS A O 1
ATOM 873 N N . VAL A 1 109 ? 2.019 0.487 1.327 1.00 95.38 109 VAL A N 1
ATOM 874 C CA . VAL A 1 109 ? 2.490 0.372 -0.058 1.00 95.38 109 VAL A CA 1
ATOM 875 C C . VAL A 1 109 ? 3.441 -0.811 -0.161 1.00 95.38 109 VAL A C 1
ATOM 877 O O . VAL A 1 109 ? 4.538 -0.781 0.391 1.00 95.38 109 VAL A O 1
ATOM 880 N N . THR A 1 110 ? 3.041 -1.852 -0.894 1.00 93.38 110 THR A N 1
ATOM 881 C CA . THR A 1 110 ? 3.943 -2.963 -1.226 1.00 93.38 110 THR A CA 1
ATOM 882 C C . THR A 1 110 ? 4.758 -2.601 -2.462 1.00 93.38 110 THR A C 1
ATOM 884 O O . THR A 1 110 ? 4.199 -2.423 -3.543 1.00 93.38 110 THR A O 1
ATOM 887 N N . HIS A 1 111 ? 6.076 -2.477 -2.314 1.00 91.19 111 HIS A N 1
ATOM 888 C CA . HIS A 1 111 ? 6.967 -2.013 -3.377 1.00 91.19 111 HIS A CA 1
ATOM 889 C C . HIS A 1 111 ? 8.316 -2.730 -3.354 1.00 91.19 111 HIS A C 1
ATOM 891 O O . HIS A 1 111 ? 8.788 -3.184 -2.312 1.00 91.19 111 HIS A O 1
ATOM 897 N N . ARG A 1 112 ? 8.964 -2.805 -4.520 1.00 89.94 112 ARG A N 1
ATOM 898 C CA . ARG A 1 112 ? 10.348 -3.282 -4.624 1.00 89.94 112 ARG A CA 1
ATOM 899 C C . ARG A 1 112 ? 11.329 -2.216 -4.149 1.00 89.94 112 ARG A C 1
ATOM 901 O O . ARG A 1 112 ? 11.240 -1.064 -4.571 1.00 89.94 112 ARG A O 1
ATOM 908 N N . ASN A 1 113 ? 12.299 -2.616 -3.337 1.00 91.88 113 ASN A N 1
ATOM 909 C CA . ASN A 1 113 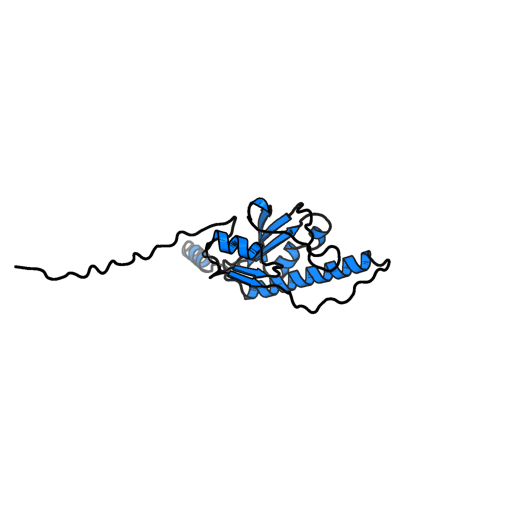? 13.328 -1.739 -2.787 1.00 91.88 113 ASN A CA 1
ATOM 910 C C . ASN A 1 113 ? 14.710 -1.901 -3.448 1.00 91.88 113 ASN A C 1
ATOM 912 O O . ASN A 1 113 ? 15.678 -1.274 -3.026 1.00 91.88 113 ASN A O 1
ATOM 916 N N . ASP A 1 114 ? 14.803 -2.660 -4.540 1.00 89.94 114 ASP A N 1
ATOM 917 C CA . ASP A 1 114 ? 16.023 -2.786 -5.334 1.00 89.94 114 ASP A CA 1
ATOM 918 C C . ASP A 1 114 ? 16.037 -1.852 -6.560 1.00 89.94 114 ASP A C 1
ATOM 920 O O . ASP A 1 114 ? 15.084 -1.122 -6.861 1.00 89.94 114 ASP A O 1
ATOM 924 N N . TYR A 1 115 ? 17.157 -1.820 -7.285 1.00 85.06 115 TYR A N 1
ATOM 925 C CA . TYR A 1 115 ? 17.276 -1.029 -8.511 1.00 85.06 115 TYR A CA 1
ATOM 926 C C . TYR A 1 115 ? 16.409 -1.617 -9.645 1.00 85.06 115 TYR A C 1
ATOM 928 O O . TYR A 1 115 ? 16.414 -2.831 -9.849 1.00 85.06 115 TYR A O 1
ATOM 936 N N . PRO A 1 116 ? 15.709 -0.792 -10.453 1.00 85.00 116 PRO A N 1
ATOM 937 C CA . PRO A 1 116 ? 15.625 0.674 -10.410 1.00 85.00 116 PRO A CA 1
ATOM 938 C C . PRO A 1 116 ? 14.487 1.217 -9.524 1.00 85.00 116 PRO A C 1
ATOM 940 O O . PRO A 1 116 ? 14.332 2.434 -9.420 1.00 85.00 116 PRO A O 1
ATOM 943 N N . TYR A 1 117 ? 13.683 0.356 -8.898 1.00 86.44 117 TYR A N 1
ATOM 944 C CA . TYR A 1 117 ? 12.458 0.706 -8.166 1.00 86.44 117 TYR A CA 1
ATOM 945 C C . TYR A 1 117 ? 12.704 1.626 -6.965 1.00 86.44 117 TYR A C 1
ATOM 947 O O . TYR A 1 117 ? 11.918 2.546 -6.726 1.00 86.44 117 TYR A O 1
ATOM 955 N N . ARG A 1 118 ? 13.848 1.490 -6.285 1.00 87.94 118 ARG A N 1
ATOM 956 C CA . ARG A 1 118 ? 14.264 2.408 -5.210 1.00 87.94 118 ARG A CA 1
ATOM 957 C C . ARG A 1 118 ? 14.394 3.870 -5.668 1.00 87.94 118 ARG A C 1
ATOM 959 O O . ARG A 1 118 ? 14.189 4.793 -4.877 1.00 87.94 118 ARG A O 1
ATOM 966 N N . LYS A 1 119 ? 14.646 4.134 -6.963 1.00 88.81 119 LYS A N 1
ATOM 967 C CA . LYS A 1 119 ? 14.697 5.507 -7.523 1.00 88.81 119 LYS A CA 1
ATOM 968 C C . LYS A 1 119 ? 13.353 6.238 -7.455 1.00 88.81 119 LYS A C 1
ATOM 970 O O . LYS A 1 119 ? 13.310 7.447 -7.695 1.00 88.81 119 LYS A O 1
ATOM 975 N N . TRP A 1 120 ? 12.264 5.542 -7.135 1.00 89.81 120 TRP A N 1
ATOM 976 C CA . TRP A 1 120 ? 10.942 6.146 -6.998 1.00 89.81 120 TRP A CA 1
ATOM 977 C C . TRP A 1 120 ? 10.860 7.042 -5.753 1.00 89.81 120 TRP A C 1
ATOM 979 O O . TRP A 1 120 ? 10.084 8.000 -5.750 1.00 89.81 120 TRP A O 1
ATOM 989 N N . LYS A 1 121 ? 11.753 6.827 -4.769 1.00 92.25 121 LYS A N 1
ATOM 990 C CA . LYS A 1 121 ? 11.890 7.623 -3.536 1.00 92.25 121 LYS A CA 1
ATOM 991 C C . LYS A 1 121 ? 10.574 7.700 -2.757 1.00 92.25 121 LYS A C 1
ATOM 993 O O . LYS A 1 121 ? 10.099 8.795 -2.465 1.00 92.25 121 LYS A O 1
ATOM 998 N N . LEU A 1 122 ? 9.996 6.534 -2.464 1.00 94.12 122 LEU A N 1
ATOM 999 C CA . LEU A 1 122 ? 8.663 6.386 -1.878 1.00 94.12 122 LEU A CA 1
ATOM 1000 C C . LEU A 1 122 ? 8.491 7.199 -0.586 1.00 94.12 122 LEU A C 1
ATOM 1002 O O . LEU A 1 122 ? 7.600 8.037 -0.522 1.00 94.12 122 LEU A O 1
ATOM 1006 N N . GLU A 1 123 ? 9.405 7.052 0.373 1.00 95.44 123 GLU A N 1
ATOM 1007 C CA . GLU A 1 123 ? 9.383 7.802 1.640 1.00 95.44 123 GLU A CA 1
ATOM 1008 C C . GLU A 1 123 ? 9.402 9.322 1.431 1.00 95.44 123 GLU A C 1
ATOM 1010 O O . GLU A 1 123 ? 8.679 10.059 2.093 1.00 95.44 123 GLU A O 1
ATOM 1015 N N . LYS A 1 124 ? 10.169 9.816 0.448 1.00 95.56 124 LYS A N 1
ATOM 1016 C CA . LYS A 1 124 ? 10.194 11.250 0.118 1.00 95.56 124 LYS A CA 1
ATOM 1017 C C . LYS A 1 124 ? 8.853 11.727 -0.444 1.00 95.56 124 LYS A C 1
ATOM 1019 O O . LYS A 1 124 ? 8.495 12.884 -0.239 1.00 95.56 124 LYS A O 1
ATOM 1024 N N . LEU A 1 125 ? 8.153 10.887 -1.207 1.00 95.75 125 LEU A N 1
ATOM 1025 C CA . LEU A 1 125 ? 6.822 11.213 -1.723 1.00 95.75 125 LEU A CA 1
ATOM 1026 C C . LEU A 1 125 ? 5.785 11.212 -0.595 1.00 95.75 125 LEU A C 1
ATOM 1028 O O . LEU A 1 125 ? 4.990 12.141 -0.535 1.00 95.75 125 LEU A O 1
ATOM 1032 N N . ALA A 1 126 ? 5.855 10.237 0.314 1.00 96.56 126 ALA A N 1
ATOM 1033 C CA . ALA A 1 126 ? 5.001 10.163 1.496 1.00 96.56 126 ALA A CA 1
ATOM 1034 C C . ALA A 1 126 ? 5.188 11.394 2.403 1.00 96.56 126 ALA A C 1
ATOM 1036 O O . ALA A 1 126 ? 4.223 12.097 2.697 1.00 96.56 126 ALA A O 1
ATOM 1037 N N . LYS A 1 127 ? 6.440 11.746 2.733 1.00 96.19 127 LYS A N 1
ATOM 1038 C CA . LYS A 1 127 ? 6.769 12.907 3.578 1.00 96.19 127 LYS A CA 1
ATOM 1039 C C . LYS A 1 127 ? 6.212 14.225 3.047 1.00 96.19 127 LYS A C 1
ATOM 1041 O O . LYS A 1 127 ? 5.720 15.045 3.809 1.00 96.19 127 LYS A O 1
ATOM 1046 N N . LYS A 1 128 ? 6.236 14.431 1.728 1.00 94.38 128 LYS A N 1
ATOM 1047 C CA . LYS A 1 128 ? 5.640 15.627 1.102 1.00 94.38 128 LYS A CA 1
ATOM 1048 C C . LYS A 1 128 ? 4.132 15.758 1.331 1.00 94.38 128 LYS A C 1
ATOM 1050 O O . LYS A 1 128 ? 3.607 16.855 1.189 1.00 94.38 128 LYS A O 1
ATOM 1055 N N . ALA A 1 129 ? 3.448 14.653 1.605 1.00 94.38 129 ALA A N 1
ATOM 1056 C CA . ALA A 1 129 ? 2.016 14.606 1.864 1.00 94.38 129 ALA A CA 1
ATOM 1057 C C . ALA A 1 129 ? 1.689 14.514 3.368 1.00 94.38 129 ALA A C 1
ATOM 1059 O O . ALA A 1 129 ? 0.550 14.214 3.708 1.00 94.38 129 ALA A O 1
ATOM 1060 N N . GLY A 1 130 ? 2.667 14.767 4.249 1.00 94.88 130 GLY A N 1
ATOM 1061 C CA . GLY A 1 130 ? 2.477 14.756 5.703 1.00 94.88 130 GLY A CA 1
ATOM 1062 C C . GLY A 1 130 ? 2.540 13.367 6.340 1.00 94.88 130 GLY A C 1
ATOM 1063 O O . GLY A 1 130 ? 2.002 13.175 7.423 1.00 94.88 130 GLY A O 1
ATOM 1064 N N . PHE A 1 131 ? 3.157 12.389 5.671 1.00 96.31 131 PHE A N 1
ATOM 1065 C CA . PHE A 1 131 ? 3.312 11.036 6.202 1.00 96.31 131 PHE A CA 1
ATOM 1066 C C . PHE A 1 131 ? 4.726 10.749 6.705 1.00 96.31 131 PHE A C 1
ATOM 1068 O O . PHE A 1 131 ? 5.714 11.152 6.086 1.00 96.31 131 PHE A O 1
ATOM 1075 N N . VAL A 1 132 ? 4.820 9.929 7.746 1.00 96.31 132 VAL A N 1
ATOM 1076 C CA . VAL A 1 132 ? 6.072 9.344 8.244 1.00 96.31 132 VAL A CA 1
ATOM 1077 C C . VAL A 1 132 ? 6.065 7.834 8.043 1.00 96.31 132 VAL A C 1
ATOM 1079 O O . VAL A 1 132 ? 5.013 7.200 8.081 1.00 96.31 132 VAL A O 1
ATOM 1082 N N . LEU A 1 133 ? 7.236 7.250 7.775 1.00 97.31 133 LEU A N 1
ATOM 1083 C CA . LEU A 1 133 ? 7.387 5.796 7.718 1.00 97.31 133 LEU A CA 1
ATOM 1084 C C . LEU A 1 133 ? 7.366 5.252 9.149 1.00 97.31 133 LEU A C 1
ATOM 1086 O O . LEU A 1 133 ? 8.222 5.616 9.949 1.00 97.31 133 LEU A O 1
ATOM 1090 N N . VAL A 1 134 ? 6.410 4.375 9.441 1.00 96.50 134 VAL A N 1
ATOM 1091 C CA . VAL A 1 134 ? 6.279 3.699 10.738 1.00 96.50 134 VAL A CA 1
ATOM 1092 C C . VAL A 1 134 ? 7.060 2.393 10.726 1.00 96.50 134 VAL A C 1
ATOM 1094 O O . VAL A 1 134 ? 7.822 2.100 11.641 1.00 96.50 134 VAL A O 1
ATOM 1097 N N . GLU A 1 135 ? 6.889 1.607 9.664 1.00 96.50 135 GLU A N 1
ATOM 1098 C CA . GLU A 1 135 ? 7.468 0.272 9.577 1.00 96.50 135 GLU A CA 1
ATOM 1099 C C . GLU A 1 135 ? 7.728 -0.121 8.120 1.00 96.50 135 GLU A C 1
ATOM 1101 O O . GLU A 1 135 ? 6.982 0.242 7.206 1.00 96.50 135 GLU A O 1
ATOM 1106 N N . MET A 1 136 ? 8.774 -0.914 7.899 1.00 96.06 136 MET A N 1
ATOM 1107 C CA . MET A 1 136 ? 9.040 -1.579 6.628 1.00 96.06 136 MET A CA 1
ATOM 1108 C C . MET A 1 136 ? 9.122 -3.086 6.875 1.00 96.06 136 MET A C 1
ATOM 1110 O O . MET A 1 136 ? 10.060 -3.565 7.505 1.00 96.06 136 MET A O 1
ATOM 1114 N N . VAL A 1 137 ? 8.143 -3.831 6.363 1.00 95.81 137 VAL A N 1
ATOM 1115 C CA . VAL A 1 137 ? 8.013 -5.279 6.591 1.00 95.81 137 VAL A CA 1
ATOM 1116 C C . VAL A 1 137 ? 8.277 -6.031 5.297 1.00 95.81 137 VAL A C 1
ATOM 1118 O O . VAL A 1 137 ? 7.748 -5.662 4.251 1.00 95.81 137 VAL A O 1
ATOM 1121 N N . GLU A 1 138 ? 9.066 -7.102 5.341 1.00 95.75 138 GLU A N 1
ATOM 1122 C CA . GLU A 1 138 ? 9.293 -7.943 4.163 1.00 95.75 138 GLU A CA 1
ATOM 1123 C C . GLU A 1 138 ? 7.976 -8.540 3.638 1.00 95.75 138 GLU A C 1
ATOM 1125 O O . GLU A 1 138 ? 7.166 -9.103 4.384 1.00 95.75 138 GLU A O 1
ATOM 1130 N N . PHE A 1 139 ? 7.755 -8.419 2.329 1.00 94.25 139 PHE A N 1
ATOM 1131 C CA . PHE A 1 139 ? 6.598 -9.002 1.668 1.00 94.25 139 PHE A CA 1
ATOM 1132 C C . PHE A 1 139 ? 6.885 -10.459 1.296 1.00 94.25 139 PHE A C 1
ATOM 1134 O O . PHE A 1 139 ? 7.603 -10.744 0.339 1.00 94.25 139 PHE A O 1
ATOM 1141 N N . MET A 1 140 ? 6.254 -11.380 2.021 1.00 92.88 140 MET A N 1
ATOM 1142 C CA . MET A 1 140 ? 6.317 -12.817 1.752 1.00 92.88 140 MET A CA 1
ATOM 1143 C C . MET A 1 140 ? 5.001 -13.272 1.126 1.00 92.88 140 MET A C 1
ATOM 1145 O O . MET A 1 140 ? 3.964 -13.288 1.793 1.00 92.88 140 MET A O 1
ATOM 1149 N N . LYS A 1 141 ? 5.029 -13.647 -0.156 1.00 92.31 141 LYS A N 1
ATOM 1150 C CA . LYS A 1 141 ? 3.837 -14.069 -0.913 1.00 92.31 141 LYS A CA 1
ATOM 1151 C C . LYS A 1 141 ? 3.145 -15.270 -0.256 1.00 92.31 141 LYS A C 1
ATOM 1153 O O . LYS A 1 141 ? 1.925 -15.389 -0.299 1.00 92.31 141 LYS A O 1
ATOM 1158 N N . GLU A 1 142 ? 3.924 -16.143 0.365 1.00 92.88 142 GLU A N 1
ATOM 1159 C CA . GLU A 1 142 ? 3.505 -17.373 1.038 1.00 92.88 142 GLU A CA 1
ATOM 1160 C C . GLU A 1 142 ? 2.554 -17.089 2.207 1.00 92.88 142 GLU A C 1
ATOM 1162 O O . GLU A 1 142 ? 1.693 -17.911 2.510 1.00 92.88 142 GLU A O 1
ATOM 1167 N N . LYS A 1 143 ? 2.650 -15.898 2.816 1.00 93.56 143 LYS A N 1
ATOM 1168 C CA . LYS A 1 143 ? 1.737 -15.442 3.875 1.00 93.56 143 LYS A CA 1
ATOM 1169 C C . LYS A 1 143 ? 0.361 -15.015 3.351 1.00 93.56 143 LYS A C 1
ATOM 1171 O O . LYS A 1 143 ? -0.522 -14.740 4.157 1.00 93.56 143 LYS A O 1
ATOM 1176 N N . TYR A 1 144 ? 0.165 -14.991 2.030 1.00 94.12 144 TYR A N 1
ATOM 1177 C CA . TYR A 1 144 ? -1.088 -14.618 1.371 1.00 94.12 144 TYR A CA 1
ATOM 1178 C C . TYR A 1 144 ? -1.586 -15.751 0.450 1.00 94.12 144 TYR A C 1
ATOM 1180 O O . TYR A 1 144 ? -1.419 -15.694 -0.775 1.00 94.12 144 TYR A O 1
ATOM 1188 N N . PRO A 1 145 ? -2.198 -16.816 1.007 1.00 93.75 145 PRO A N 1
ATOM 1189 C CA . PRO A 1 145 ? -2.696 -17.943 0.222 1.00 93.75 145 PRO A CA 1
ATOM 1190 C C . PRO A 1 145 ? -3.716 -17.511 -0.838 1.00 93.75 145 PRO A C 1
ATOM 1192 O O . PRO A 1 145 ? -4.654 -16.769 -0.555 1.00 93.75 145 PRO A O 1
ATOM 1195 N N . GLY A 1 146 ? -3.542 -17.987 -2.072 1.00 89.75 146 GLY A N 1
ATOM 1196 C CA . GLY A 1 146 ? -4.412 -17.640 -3.202 1.00 89.75 146 GLY A CA 1
ATOM 1197 C C . GLY A 1 146 ? -4.059 -16.328 -3.917 1.00 89.75 146 GLY A C 1
ATOM 1198 O O . GLY A 1 146 ? -4.590 -16.081 -5.000 1.00 89.75 146 GLY A O 1
ATOM 1199 N N . TYR A 1 147 ? -3.126 -15.526 -3.391 1.00 89.69 147 TYR A N 1
ATOM 1200 C CA . TYR A 1 147 ? -2.623 -14.342 -4.089 1.00 89.69 147 TYR A CA 1
ATOM 1201 C C . TYR A 1 147 ? -1.713 -14.714 -5.272 1.00 89.69 147 TYR A C 1
ATOM 1203 O O . TYR A 1 147 ? -0.804 -15.551 -5.166 1.00 89.69 147 TYR A O 1
ATOM 1211 N N . HIS A 1 148 ? -1.919 -14.040 -6.407 1.00 84.94 148 HIS A N 1
ATOM 1212 C CA . HIS A 1 148 ? -1.147 -14.241 -7.628 1.00 84.94 148 HIS A CA 1
ATOM 1213 C C . HIS A 1 148 ? -0.549 -12.926 -8.131 1.00 84.94 148 HIS A C 1
ATOM 1215 O O . HIS A 1 148 ? -1.229 -12.104 -8.736 1.00 84.94 148 HIS A O 1
ATOM 1221 N N . ASN A 1 149 ? 0.766 -12.755 -7.969 1.00 85.94 149 ASN A N 1
ATOM 1222 C CA . ASN A 1 149 ? 1.450 -11.597 -8.527 1.00 85.94 149 ASN A CA 1
ATOM 1223 C C . ASN A 1 149 ? 1.523 -11.696 -10.062 1.00 85.94 149 ASN A C 1
ATOM 1225 O O . ASN A 1 149 ? 2.095 -12.635 -10.624 1.00 85.94 149 ASN A O 1
ATOM 1229 N N . LYS A 1 150 ? 0.957 -10.703 -10.749 1.00 82.12 150 LYS A N 1
ATOM 1230 C CA . LYS A 1 150 ? 0.917 -10.614 -12.213 1.00 82.12 150 LYS A CA 1
ATOM 1231 C C . LYS A 1 150 ? 1.438 -9.259 -12.673 1.00 82.12 150 LYS A C 1
ATOM 1233 O O . LYS A 1 150 ? 1.293 -8.255 -11.982 1.00 82.12 150 LYS A O 1
ATOM 1238 N N . ARG A 1 151 ? 2.073 -9.232 -13.843 1.00 73.94 151 ARG A N 1
ATOM 1239 C CA . ARG A 1 151 ? 2.480 -7.985 -14.499 1.00 73.94 151 ARG A CA 1
ATOM 1240 C C . ARG A 1 151 ? 1.260 -7.298 -15.111 1.00 73.94 151 ARG A C 1
ATOM 1242 O O . ARG A 1 151 ? 0.555 -7.923 -15.902 1.00 73.94 151 ARG A O 1
ATOM 1249 N N . GLY A 1 152 ? 1.077 -6.018 -14.796 1.00 65.81 152 GLY A N 1
ATOM 1250 C CA . GLY A 1 152 ? 0.224 -5.117 -15.574 1.00 65.81 152 GLY A CA 1
ATOM 1251 C C . GLY A 1 152 ? 0.920 -4.627 -16.853 1.00 65.81 152 GLY A C 1
ATOM 1252 O O . GLY A 1 152 ? 2.136 -4.767 -17.004 1.00 65.81 152 GLY A O 1
ATOM 1253 N N . GLY A 1 153 ? 0.152 -4.032 -17.770 1.00 63.62 153 GLY A N 1
ATOM 1254 C CA . GLY A 1 153 ? 0.661 -3.418 -19.005 1.00 63.62 153 GLY A CA 1
ATOM 1255 C C . GLY A 1 153 ? 0.645 -4.332 -20.237 1.00 63.62 153 GLY A C 1
ATOM 1256 O O . GLY A 1 153 ? 0.030 -5.394 -20.228 1.00 63.62 153 GLY A O 1
ATOM 1257 N N . SER A 1 154 ? 1.299 -3.892 -21.321 1.00 56.53 154 SER A N 1
ATOM 1258 C CA . SER A 1 154 ? 1.217 -4.509 -22.658 1.00 56.53 154 SER A CA 1
ATOM 1259 C C . SER A 1 154 ? 2.246 -5.618 -22.921 1.00 56.53 154 SER A C 1
ATOM 1261 O O . SER A 1 154 ? 1.951 -6.578 -23.630 1.00 56.53 154 SER A O 1
ATOM 1263 N N . ILE A 1 155 ? 3.450 -5.542 -22.341 1.00 56.12 155 ILE A N 1
ATOM 1264 C CA . ILE A 1 155 ? 4.521 -6.524 -22.583 1.00 56.12 155 ILE A CA 1
ATOM 1265 C C . ILE A 1 155 ? 4.487 -7.614 -21.511 1.00 56.12 155 ILE A C 1
ATOM 1267 O O . ILE A 1 155 ? 4.693 -7.341 -20.330 1.00 56.12 155 ILE A O 1
ATOM 1271 N N . LYS A 1 156 ? 4.294 -8.876 -21.929 1.00 62.06 156 LYS A N 1
ATOM 1272 C CA . LYS A 1 156 ? 4.211 -10.046 -21.026 1.00 62.06 156 LYS A CA 1
ATOM 1273 C C . LYS A 1 156 ? 3.164 -9.856 -19.912 1.00 62.06 156 LYS A C 1
ATOM 1275 O O . LYS A 1 156 ? 3.365 -10.324 -18.789 1.00 62.06 156 LYS A O 1
ATOM 1280 N N . SER A 1 157 ? 2.063 -9.182 -20.249 1.00 69.38 157 SER A N 1
ATOM 1281 C CA . SER A 1 157 ? 0.890 -9.024 -19.389 1.00 69.38 157 SER A CA 1
ATOM 1282 C C . SER A 1 157 ? 0.428 -10.365 -18.828 1.00 69.38 157 SER A C 1
ATOM 1284 O O . SER A 1 157 ? 0.619 -11.405 -19.467 1.00 69.38 157 SER A O 1
ATOM 1286 N N . ASN A 1 158 ? -0.149 -10.357 -17.627 1.00 74.06 158 ASN A N 1
ATOM 1287 C CA . ASN A 1 158 ? -0.647 -11.544 -16.922 1.00 74.06 158 ASN A CA 1
ATOM 1288 C C . ASN A 1 158 ? 0.403 -12.621 -16.585 1.00 74.06 158 ASN A C 1
ATOM 1290 O O . ASN A 1 158 ? 0.067 -13.619 -15.946 1.00 74.06 158 ASN A O 1
ATOM 1294 N N . LYS A 1 159 ? 1.684 -12.436 -16.938 1.00 80.00 159 LYS A N 1
ATOM 1295 C CA . LYS A 1 159 ? 2.768 -13.322 -16.490 1.00 80.00 159 LYS A CA 1
ATOM 1296 C C . LYS A 1 159 ? 3.233 -12.937 -15.086 1.00 80.00 159 LYS A C 1
ATOM 1298 O O . LYS A 1 159 ? 3.229 -11.761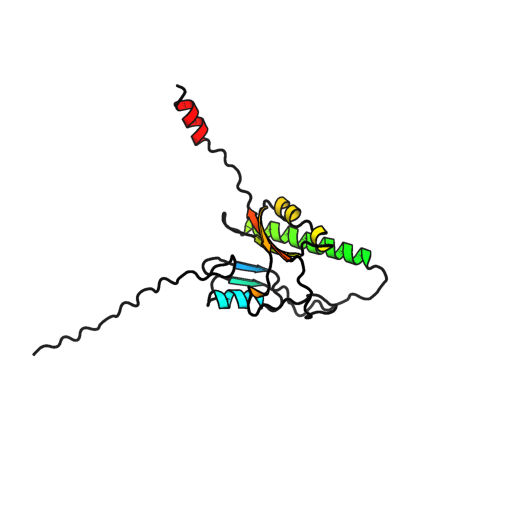 -14.716 1.00 80.00 159 LYS A O 1
ATOM 1303 N N . LYS A 1 160 ? 3.701 -13.930 -14.323 1.00 82.50 160 LYS A N 1
ATOM 1304 C CA . LYS A 1 160 ? 4.378 -13.712 -13.037 1.00 82.50 160 LYS A CA 1
ATOM 1305 C C . LYS A 1 160 ? 5.674 -12.920 -13.230 1.00 82.50 160 LYS A C 1
ATOM 1307 O O . LYS A 1 160 ? 6.274 -12.897 -14.311 1.00 82.50 160 LYS A O 1
ATOM 1312 N N . PHE A 1 161 ? 6.132 -12.284 -12.161 1.00 79.62 161 PHE A N 1
ATOM 1313 C CA . PHE A 1 161 ? 7.442 -11.644 -12.106 1.00 79.62 161 PHE A CA 1
ATOM 1314 C C . PHE A 1 161 ? 8.203 -12.065 -10.847 1.00 79.62 161 PHE A C 1
ATOM 1316 O O . PHE A 1 161 ? 7.565 -12.448 -9.866 1.00 79.62 161 PHE A O 1
ATOM 1323 N N . PRO A 1 162 ? 9.548 -12.006 -10.858 1.00 81.88 162 PRO A N 1
ATOM 1324 C CA . PRO A 1 162 ? 10.333 -12.284 -9.662 1.00 81.88 162 PRO A CA 1
ATOM 1325 C C . PRO A 1 162 ? 10.003 -11.275 -8.559 1.00 81.88 162 PRO A C 1
ATOM 1327 O O . PRO A 1 162 ? 10.200 -10.069 -8.745 1.00 81.88 162 PRO A O 1
ATOM 1330 N N . LEU A 1 163 ? 9.513 -11.783 -7.430 1.00 82.25 163 LEU A N 1
ATOM 1331 C CA . LEU A 1 163 ? 9.405 -11.047 -6.177 1.00 82.25 163 LEU A CA 1
ATOM 1332 C C . LEU A 1 163 ? 10.788 -11.113 -5.520 1.00 82.25 163 LEU A C 1
ATOM 1334 O O . LEU A 1 163 ? 11.137 -12.114 -4.908 1.00 82.25 163 LEU A O 1
ATOM 1338 N N . LYS A 1 164 ? 11.621 -10.101 -5.795 1.00 86.06 164 LYS A N 1
ATOM 1339 C CA . LYS A 1 164 ? 12.923 -9.910 -5.130 1.00 86.06 164 LYS A CA 1
ATOM 1340 C C . LYS A 1 164 ? 12.702 -9.127 -3.833 1.00 86.06 164 LYS A C 1
ATOM 1342 O O . LYS A 1 164 ? 11.657 -9.318 -3.232 1.00 86.06 164 LYS A O 1
ATOM 1347 N N . GLU A 1 165 ? 13.614 -8.230 -3.455 1.00 90.75 165 GLU A N 1
ATOM 1348 C CA . GLU A 1 165 ? 13.522 -7.285 -2.329 1.00 90.75 165 GLU A CA 1
ATOM 1349 C C . GLU A 1 165 ? 12.204 -6.477 -2.329 1.00 90.75 165 GLU A C 1
ATOM 1351 O O . GLU A 1 165 ? 12.164 -5.320 -2.742 1.00 90.75 165 GLU A O 1
ATOM 1356 N N . CYS A 1 166 ? 11.098 -7.100 -1.927 1.00 93.38 166 CYS A N 1
ATOM 1357 C CA . CYS A 1 166 ? 9.758 -6.533 -1.885 1.00 93.38 166 CYS A CA 1
ATOM 1358 C C . CYS A 1 166 ? 9.394 -6.309 -0.426 1.00 93.38 166 CYS A C 1
ATOM 1360 O O . CYS A 1 166 ? 9.473 -7.227 0.385 1.00 93.38 166 CYS A O 1
ATOM 1362 N N . PHE A 1 167 ? 8.947 -5.103 -0.108 1.00 95.25 167 PHE A N 1
ATOM 1363 C CA . PHE A 1 167 ? 8.572 -4.723 1.245 1.00 95.25 167 PHE A CA 1
ATOM 1364 C C . PHE A 1 167 ? 7.210 -4.046 1.229 1.00 95.25 167 PHE A C 1
ATOM 1366 O O . PHE A 1 167 ? 6.864 -3.350 0.275 1.00 95.25 167 PHE A O 1
ATOM 1373 N N . THR A 1 168 ? 6.445 -4.240 2.295 1.00 96.38 168 THR A N 1
ATOM 1374 C CA . THR A 1 168 ? 5.300 -3.403 2.635 1.00 96.38 168 THR A CA 1
ATOM 1375 C C . THR A 1 168 ? 5.795 -2.258 3.506 1.00 96.38 168 THR A C 1
ATOM 1377 O O . THR A 1 168 ? 6.209 -2.472 4.643 1.00 96.38 168 THR A O 1
ATOM 1380 N N . PHE A 1 169 ? 5.758 -1.049 2.961 1.00 97.44 169 PHE A N 1
ATOM 1381 C CA . PHE A 1 169 ? 6.025 0.184 3.688 1.00 97.44 169 PHE A CA 1
ATOM 1382 C C . PHE A 1 169 ? 4.722 0.657 4.325 1.00 97.44 169 PHE A C 1
ATOM 1384 O O . PHE A 1 169 ? 3.723 0.804 3.614 1.00 97.44 169 PHE A O 1
ATOM 1391 N N . LYS A 1 170 ? 4.731 0.887 5.636 1.00 97.62 170 LYS A N 1
ATOM 1392 C CA . LYS A 1 170 ? 3.584 1.378 6.400 1.00 97.62 170 LYS A CA 1
ATOM 1393 C C . LYS A 1 170 ? 3.832 2.813 6.826 1.00 97.62 170 LYS A C 1
ATOM 1395 O O . LYS A 1 170 ? 4.858 3.109 7.438 1.00 97.62 170 LYS A O 1
ATOM 1400 N N . PHE A 1 171 ? 2.905 3.692 6.487 1.00 97.69 171 PHE A N 1
ATOM 1401 C CA . PHE A 1 171 ? 2.995 5.114 6.776 1.00 97.69 171 PHE A CA 1
ATOM 1402 C C . PHE A 1 171 ? 1.799 5.578 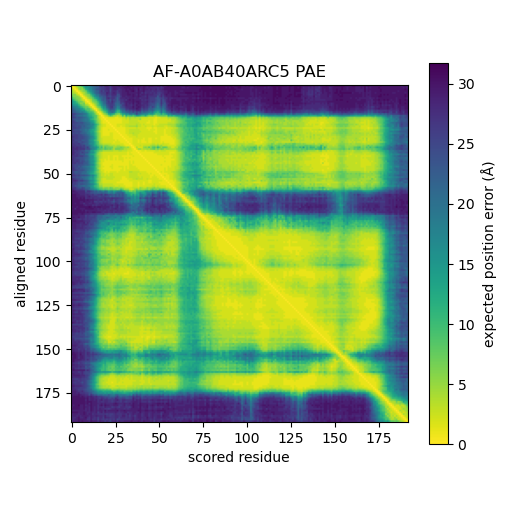7.597 1.00 97.69 171 PHE A C 1
ATOM 1404 O O . PHE A 1 171 ? 0.676 5.190 7.287 1.00 97.69 171 PHE A O 1
ATOM 1411 N N . SER A 1 172 ? 2.024 6.470 8.555 1.00 96.81 172 SER A N 1
ATOM 1412 C CA . SER A 1 172 ? 0.971 7.185 9.284 1.00 96.81 172 SER A CA 1
ATOM 1413 C C . SER A 1 172 ? 1.094 8.684 9.036 1.00 96.81 172 SER A C 1
ATOM 1415 O O . SER A 1 172 ? 2.153 9.161 8.614 1.00 96.81 172 SER A O 1
ATOM 1417 N N . LEU A 1 173 ? 0.022 9.434 9.289 1.00 95.06 173 LEU A N 1
ATOM 1418 C CA . LEU A 1 173 ? 0.120 10.891 9.338 1.00 95.06 173 LEU A CA 1
ATOM 1419 C C . LEU A 1 173 ? 1.095 11.301 10.450 1.00 95.06 173 LEU A C 1
ATOM 1421 O O . LEU A 1 173 ? 1.133 10.690 11.522 1.00 95.06 173 LEU A O 1
ATOM 1425 N N . GLU A 1 174 ? 1.920 12.303 10.166 1.00 91.44 174 GLU A N 1
ATOM 1426 C CA . GLU A 1 174 ? 2.784 12.924 11.164 1.00 91.44 174 GLU A CA 1
ATOM 1427 C C . GLU A 1 174 ? 1.896 13.649 12.176 1.00 91.44 174 GLU A C 1
ATOM 1429 O O . GLU A 1 174 ? 1.110 14.522 11.805 1.00 91.44 174 GLU A O 1
ATOM 1434 N N . LYS A 1 175 ? 1.982 13.265 13.452 1.00 85.94 175 LYS A N 1
ATOM 1435 C CA . LYS A 1 175 ? 1.260 13.971 14.509 1.00 85.94 175 LYS A CA 1
ATOM 1436 C C . LYS A 1 175 ? 1.897 15.345 14.670 1.00 85.94 175 LYS A C 1
ATOM 1438 O O . LYS A 1 175 ? 3.099 15.432 14.926 1.00 85.94 175 LYS A O 1
ATOM 1443 N N . SER A 1 176 ? 1.111 16.407 14.520 1.00 71.06 176 SER A N 1
ATOM 1444 C CA . SER A 1 176 ? 1.543 17.723 14.977 1.00 71.06 176 SER A CA 1
ATOM 1445 C C . SER A 1 176 ? 1.757 17.636 16.481 1.00 71.06 176 SER A C 1
ATOM 1447 O O . SER A 1 176 ? 0.877 17.175 17.207 1.00 71.06 176 SER A O 1
ATOM 1449 N N . LEU A 1 177 ? 2.934 18.046 16.945 1.00 60.94 177 LEU A N 1
ATOM 1450 C CA . LEU A 1 177 ? 3.124 18.349 18.354 1.00 60.94 177 LEU A CA 1
ATOM 1451 C C . LEU A 1 177 ? 2.246 19.571 18.635 1.00 60.94 177 LEU A C 1
ATOM 1453 O O . LEU A 1 177 ? 2.643 20.693 18.336 1.00 60.94 177 LEU A O 1
ATOM 1457 N N . GLU A 1 178 ? 1.024 19.359 19.115 1.00 57.03 178 GLU A N 1
ATOM 1458 C CA . GLU A 1 178 ? 0.362 20.412 19.873 1.00 57.03 178 GLU A CA 1
ATOM 1459 C C . GLU A 1 178 ? 1.166 20.541 21.169 1.00 57.03 178 GLU A C 1
ATOM 1461 O O . GLU A 1 178 ? 1.300 19.577 21.927 1.00 57.03 178 GLU A O 1
ATOM 1466 N N . GLU A 1 179 ? 1.819 21.690 21.347 1.00 53.19 179 GLU A N 1
ATOM 1467 C CA . GLU A 1 179 ? 2.491 22.036 22.594 1.00 53.19 179 GLU A CA 1
ATOM 1468 C C . GLU A 1 179 ? 1.436 21.995 23.704 1.00 53.19 179 GLU A C 1
ATOM 1470 O O . GLU A 1 179 ? 0.482 22.768 23.707 1.00 53.19 179 GLU A O 1
ATOM 1475 N N . ASP A 1 180 ? 1.565 21.025 24.608 1.00 54.59 180 ASP A N 1
ATO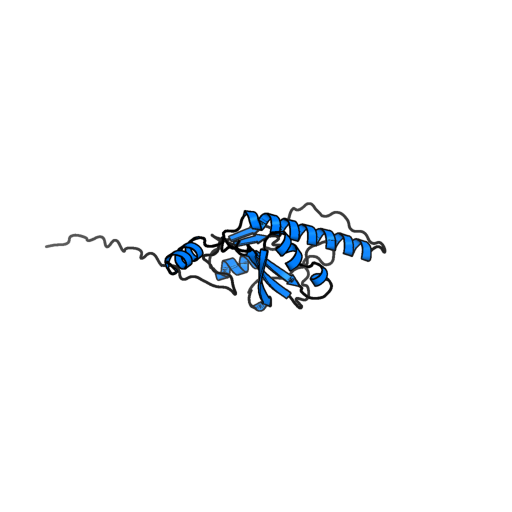M 1476 C CA . ASP A 1 180 ? 0.707 20.884 25.780 1.00 54.59 180 ASP A CA 1
ATOM 1477 C C . ASP A 1 180 ? 0.987 22.055 26.739 1.00 54.59 180 ASP A C 1
ATOM 1479 O O . ASP A 1 180 ? 1.781 21.951 27.681 1.00 54.59 180 ASP A O 1
ATOM 1483 N N . ASP A 1 181 ? 0.337 23.196 26.481 1.00 58.25 181 ASP A N 1
ATOM 1484 C CA . ASP A 1 181 ? 0.331 24.409 27.315 1.00 58.25 181 ASP A CA 1
ATOM 1485 C C . ASP A 1 181 ? 0.015 24.099 28.797 1.00 58.25 181 ASP A C 1
ATOM 1487 O O . ASP A 1 181 ? 0.368 24.861 29.707 1.00 58.25 181 ASP A O 1
ATOM 1491 N N . GLY A 1 182 ? -0.600 22.943 29.079 1.00 54.97 182 GLY A N 1
ATOM 1492 C CA . GLY A 1 182 ? -0.903 22.466 30.425 1.00 54.97 182 GLY A CA 1
ATOM 1493 C C . GLY A 1 182 ? 0.321 22.073 31.261 1.00 54.97 182 GLY A C 1
ATOM 1494 O O . GLY A 1 182 ? 0.260 22.152 32.494 1.00 54.97 182 GLY A O 1
ATOM 1495 N N . LEU A 1 183 ? 1.442 21.681 30.640 1.00 54.72 183 LEU A N 1
ATOM 1496 C CA . LEU A 1 183 ? 2.656 21.291 31.371 1.00 54.72 183 LEU A CA 1
ATOM 1497 C C . LEU A 1 183 ? 3.499 22.508 31.779 1.00 54.72 183 LEU A C 1
ATOM 1499 O O . LEU A 1 183 ? 4.054 22.531 32.881 1.00 54.72 183 LEU A O 1
ATOM 1503 N N . ILE A 1 184 ? 3.533 23.546 30.936 1.00 56.50 184 ILE A N 1
ATOM 1504 C CA . ILE A 1 184 ? 4.254 24.800 31.210 1.00 56.50 184 ILE A CA 1
ATOM 1505 C C . ILE A 1 184 ? 3.586 25.546 32.374 1.00 56.50 184 ILE A C 1
ATOM 1507 O O . ILE A 1 184 ? 4.268 25.927 33.326 1.00 56.50 184 ILE A O 1
ATOM 1511 N N . MET A 1 185 ? 2.251 25.641 32.386 1.00 55.41 185 MET A N 1
ATOM 1512 C CA . MET A 1 185 ? 1.498 26.243 33.501 1.00 55.41 185 MET A CA 1
ATOM 1513 C C . MET A 1 185 ? 1.682 25.484 34.827 1.00 55.41 185 MET A C 1
ATOM 1515 O O . MET A 1 185 ? 1.813 26.104 35.885 1.00 55.41 185 MET A O 1
ATOM 1519 N N . LYS A 1 186 ? 1.743 24.144 34.793 1.00 52.91 186 LYS A N 1
ATOM 1520 C CA . LYS A 1 186 ? 2.002 23.333 35.998 1.00 52.91 186 LYS A CA 1
ATOM 1521 C C . LYS A 1 186 ? 3.415 23.532 36.539 1.00 52.91 186 LYS A C 1
ATOM 1523 O O . LYS A 1 186 ? 3.577 23.611 37.752 1.00 52.91 186 LYS A O 1
ATOM 1528 N N . MET A 1 187 ? 4.421 23.652 35.672 1.00 56.19 187 MET A N 1
ATOM 1529 C CA . MET A 1 187 ? 5.796 23.934 36.101 1.00 56.19 187 MET A CA 1
ATOM 1530 C C . MET A 1 187 ? 5.917 25.337 36.713 1.00 56.19 187 MET A C 1
ATOM 1532 O O . MET A 1 187 ? 6.581 25.488 37.734 1.00 56.19 187 MET A O 1
ATOM 1536 N N . SER A 1 188 ? 5.224 26.343 36.167 1.00 57.31 188 SER A N 1
ATOM 1537 C CA . SER A 1 188 ? 5.206 27.702 36.734 1.00 57.31 188 SER A CA 1
ATOM 1538 C C . SER A 1 188 ? 4.475 27.793 38.080 1.00 57.31 188 SER A C 1
ATOM 1540 O O . SER A 1 188 ? 4.904 28.544 38.949 1.00 57.31 188 SER A O 1
ATOM 1542 N N . SER A 1 189 ? 3.416 27.002 38.291 1.00 54.12 189 SER A N 1
ATOM 1543 C CA . SER A 1 189 ? 2.690 26.922 39.572 1.00 54.12 189 SER A CA 1
ATOM 1544 C C . SER A 1 189 ? 3.442 26.160 40.671 1.00 54.12 189 SER A C 1
ATOM 1546 O O . SER A 1 189 ? 3.072 26.276 41.833 1.00 54.12 189 SER A O 1
ATOM 1548 N N . LEU A 1 190 ? 4.441 25.349 40.319 1.00 57.44 190 LEU A N 1
ATOM 1549 C CA . LEU A 1 190 ? 5.292 24.618 41.269 1.00 57.44 190 LEU A CA 1
ATOM 1550 C C . LEU A 1 190 ? 6.561 25.400 41.654 1.00 57.44 190 LEU A C 1
ATOM 1552 O O . LEU A 1 190 ? 7.320 24.945 42.507 1.00 57.44 190 LEU A O 1
ATOM 1556 N N . LEU A 1 191 ? 6.796 26.550 41.016 1.00 57.38 191 LEU A N 1
ATOM 1557 C CA . LEU A 1 191 ? 7.951 27.431 41.225 1.00 57.38 191 LEU A CA 1
ATOM 1558 C C . LEU A 1 191 ? 7.593 28.753 41.937 1.00 57.38 191 LEU A C 1
ATOM 1560 O O . LEU A 1 191 ? 8.460 29.618 42.063 1.00 57.38 191 LEU A O 1
ATOM 1564 N N . LEU A 1 192 ? 6.354 28.896 42.419 1.00 46.59 192 LEU A N 1
ATOM 1565 C CA . LEU A 1 192 ? 5.879 29.978 43.295 1.00 46.59 192 LEU A CA 1
ATOM 1566 C C . LEU A 1 192 ? 5.364 29.384 44.608 1.00 46.59 192 LEU A C 1
ATOM 1568 O O . LEU A 1 192 ? 5.618 30.013 45.658 1.00 46.59 192 LEU A O 1
#

Foldseek 3Di:
DDDDDDDPPPPPPPPPDDWFDQDPDILVAQEEAEADDPCQQVVLVCVRNVHCVSYDYDHPDDPPDPDDDDDDPPPVVVVVVVLVVVLVVLLVVLLVVLVVADQPGKDKDKFACDPPRVVSVNQVSNVVNQKHFPDKAFDDCVSRPRDAAFDDDDPRGRDHDDPDRIIITMIGGDDPPPPPPVVVVVVVVVVD

pLDDT: mean 78.5, std 19.68, range [35.97, 97.69]

Organism: Dioscorea cayennensis subsp. rotundata (NCBI:txid55577)

Radius of gyration: 24.51 Å; Cα contacts (8 Å, |Δi|>4): 200; chains: 1; bounding box: 70×61×75 Å

Mean predicted aligned error: 12.11 Å

Sequence (192 aa):
MGELYSEHFTKKTSSQRSVKWITHYNSTQRILLVGEGDFSFSACLANAFGSAKNMVATSLDSKATLYWKQWSSEAHLQDLKELRKHRKLLENFFMSSSKMLSEEGEVHVTHRNDYPYRKWKLEKLAKKAGFVLVEMVEFMKEKYPGYHNKRGGSIKSNKKFPLKECFTFKFSLEKSLEEDDGLIMKMSSLLL

InterPro domains:
  IPR019446 25S rRNA (uridine-N(3))-methyltransferase BMT5-like [PF10354] (82-151)

Solvent-accessible surface area (backbone atoms only — not comparable to full-atom values): 12071 Å² total; per-residue (Å²): 137,87,83,84,86,76,81,79,77,75,75,76,71,79,75,78,77,76,85,34,69,52,95,92,46,48,57,81,53,77,44,80,45,78,70,38,81,88,44,32,60,60,50,30,53,23,59,63,44,73,51,54,88,48,51,47,80,37,56,81,85,60,100,78,79,88,77,86,87,80,93,67,95,53,56,69,62,50,53,53,52,51,52,50,52,54,41,49,51,50,37,52,47,36,51,51,45,62,77,69,52,57,90,89,33,72,50,76,47,77,44,53,65,43,91,74,53,45,77,59,42,63,69,64,42,34,42,76,41,47,31,39,83,75,47,76,41,78,57,58,69,83,78,38,64,79,47,70,72,54,38,75,70,87,75,69,44,75,35,71,70,89,84,63,64,31,29,34,39,32,27,33,62,59,78,76,82,72,78,64,64,70,56,59,54,50,55,57,66,73,74,113